Protein AF-A0A835H3S8-F1 (afdb_monomer)

Structure (mmCIF, N/CA/C/O backbone):
data_AF-A0A835H3S8-F1
#
_entry.id   AF-A0A835H3S8-F1
#
loop_
_atom_site.group_PDB
_atom_site.id
_atom_site.type_symbol
_atom_site.label_atom_id
_atom_site.label_alt_id
_atom_site.label_comp_id
_atom_site.label_asym_id
_atom_site.label_entity_id
_atom_site.label_seq_id
_atom_site.pdbx_PDB_ins_code
_atom_site.Cartn_x
_atom_site.Cartn_y
_atom_site.Cartn_z
_atom_site.occupancy
_atom_site.B_iso_or_equiv
_atom_site.auth_seq_id
_atom_site.auth_comp_id
_atom_site.auth_asym_id
_atom_site.auth_atom_id
_atom_site.pdbx_PDB_model_num
ATOM 1 N N . MET A 1 1 ? -25.003 7.146 30.098 1.00 39.47 1 MET A N 1
ATOM 2 C CA . MET A 1 1 ? -24.229 7.612 28.925 1.00 39.47 1 MET A CA 1
ATOM 3 C C . MET A 1 1 ? -24.206 6.617 27.761 1.00 39.47 1 MET A C 1
ATOM 5 O O . MET A 1 1 ? -24.432 7.074 26.652 1.00 39.47 1 MET A O 1
ATOM 9 N N . LEU A 1 2 ? -24.036 5.295 27.965 1.00 39.97 2 LEU A N 1
ATOM 10 C CA . LEU A 1 2 ? -24.050 4.288 26.874 1.00 39.97 2 LEU A CA 1
ATOM 11 C C . LEU A 1 2 ? -25.263 4.387 25.924 1.00 39.97 2 LEU A C 1
ATOM 13 O O . LEU A 1 2 ? -25.102 4.338 24.708 1.00 39.97 2 LEU A O 1
ATOM 17 N N . ASN A 1 3 ? -26.469 4.590 26.468 1.00 40.88 3 ASN A N 1
ATOM 18 C CA . ASN A 1 3 ? -27.678 4.711 25.647 1.00 40.88 3 ASN A CA 1
ATOM 19 C C . ASN A 1 3 ? -27.679 5.958 24.756 1.00 40.88 3 ASN A C 1
ATOM 21 O O . ASN A 1 3 ? -28.239 5.919 23.672 1.00 40.88 3 ASN A O 1
ATOM 25 N N . TRP A 1 4 ? -27.036 7.053 25.163 1.00 43.75 4 TRP A N 1
ATOM 26 C CA . TRP A 1 4 ? -27.077 8.305 24.405 1.00 43.75 4 TRP A CA 1
ATOM 27 C C . TRP A 1 4 ? -26.241 8.243 23.126 1.00 43.75 4 TRP A C 1
ATOM 29 O O . TRP A 1 4 ? -26.729 8.641 22.072 1.00 43.75 4 TRP A O 1
ATOM 39 N N . LEU A 1 5 ? -25.031 7.677 23.188 1.00 47.22 5 LEU A N 1
ATOM 40 C CA . LEU A 1 5 ? -24.167 7.534 22.012 1.00 47.22 5 LEU A CA 1
ATOM 41 C C . LEU A 1 5 ? -24.771 6.553 20.994 1.00 47.22 5 LEU A C 1
ATOM 43 O O . LEU A 1 5 ? -24.824 6.844 19.802 1.00 47.22 5 LEU A O 1
ATOM 47 N N . HIS A 1 6 ? -25.306 5.428 21.481 1.00 48.84 6 HIS A N 1
ATOM 48 C CA . HIS A 1 6 ? -25.983 4.431 20.651 1.00 48.84 6 HIS A CA 1
ATOM 49 C C . HIS A 1 6 ? -27.256 5.006 20.000 1.00 48.84 6 HIS A C 1
ATOM 51 O O . HIS A 1 6 ? -27.482 4.822 18.806 1.00 48.84 6 HIS A O 1
ATOM 57 N N . ILE A 1 7 ? -28.050 5.789 20.747 1.00 49.62 7 ILE A N 1
ATOM 58 C CA . ILE A 1 7 ? -29.234 6.492 20.224 1.00 49.62 7 ILE A CA 1
ATOM 59 C C . ILE A 1 7 ? -28.841 7.585 19.212 1.00 49.62 7 ILE A C 1
ATOM 61 O O . ILE A 1 7 ? -29.517 7.720 18.193 1.00 49.62 7 ILE A O 1
ATOM 65 N N . MET A 1 8 ? -27.754 8.337 19.426 1.00 51.62 8 MET A N 1
ATOM 66 C CA . MET A 1 8 ? -27.275 9.355 18.473 1.00 51.62 8 MET A CA 1
ATOM 67 C C . MET A 1 8 ? -26.727 8.742 17.175 1.00 51.62 8 MET A C 1
ATOM 69 O O . MET A 1 8 ? -26.985 9.280 16.095 1.00 51.62 8 MET A O 1
ATOM 73 N N . LEU A 1 9 ? -26.031 7.602 17.258 1.00 53.16 9 LEU A N 1
ATOM 74 C CA . LEU A 1 9 ? -25.554 6.836 16.098 1.00 53.16 9 LEU A CA 1
ATOM 75 C C . LEU A 1 9 ? -26.719 6.249 15.282 1.00 53.16 9 LEU A C 1
ATOM 77 O O . LEU A 1 9 ? -26.737 6.359 14.048 1.00 53.16 9 LEU A O 1
ATOM 81 N N . LEU A 1 10 ? -27.732 5.704 15.965 1.00 50.31 10 LEU A N 1
ATOM 82 C CA . LEU A 1 10 ? -28.953 5.178 15.346 1.00 50.31 10 LEU A CA 1
ATOM 83 C C . LEU A 1 10 ? -29.814 6.277 14.706 1.00 50.31 10 LEU A C 1
ATOM 85 O O . LEU A 1 10 ? -30.322 6.079 13.606 1.00 50.31 10 LEU A O 1
ATOM 89 N N . ARG A 1 11 ? -29.953 7.449 15.343 1.00 46.19 11 ARG A N 1
ATOM 90 C CA . ARG A 1 11 ? -30.854 8.525 14.881 1.00 46.19 11 ARG A CA 1
ATOM 91 C C . ARG A 1 11 ? -30.271 9.473 13.830 1.00 46.19 11 ARG A C 1
ATOM 93 O O . ARG A 1 11 ? -30.960 10.401 13.425 1.00 46.19 11 ARG A O 1
ATOM 100 N N . GLY A 1 12 ? -29.026 9.283 13.387 1.00 46.38 12 GLY A N 1
ATOM 101 C CA . GLY A 1 12 ? -28.441 10.094 12.306 1.00 46.38 12 GLY A CA 1
ATOM 102 C C . GLY A 1 12 ? -28.168 11.561 12.670 1.00 46.38 12 GLY A C 1
ATOM 103 O O . GLY A 1 12 ? -27.771 12.331 11.808 1.00 46.38 12 GLY A O 1
ATOM 104 N N . PHE A 1 13 ? -28.308 11.949 13.941 1.00 43.09 13 PHE A N 1
ATOM 105 C CA . PHE A 1 13 ? -28.053 13.318 14.416 1.00 43.09 13 PHE A CA 1
ATOM 106 C C . PHE A 1 13 ? -26.574 13.735 14.302 1.00 43.09 13 PHE A C 1
ATOM 108 O O . PHE A 1 13 ? -26.258 14.922 14.248 1.00 43.09 13 PHE A O 1
ATOM 115 N N . LEU A 1 14 ? -25.663 12.760 14.220 1.00 46.25 14 LEU A N 1
ATOM 116 C CA . LEU A 1 14 ? -24.224 12.978 14.068 1.00 46.25 14 LEU A CA 1
ATOM 117 C C . LEU A 1 14 ? -23.843 13.638 12.737 1.00 46.25 14 LEU A C 1
ATOM 119 O O . LEU A 1 14 ? -22.937 14.467 12.728 1.00 46.25 14 LEU A O 1
ATOM 123 N N . SER A 1 15 ? -24.530 13.335 11.630 1.00 41.16 15 SER A N 1
ATOM 124 C CA . SER A 1 15 ? -24.186 13.935 10.331 1.00 41.16 15 SER A CA 1
ATOM 125 C C . SER A 1 15 ? -24.451 15.445 10.302 1.00 41.16 15 SER A C 1
ATOM 127 O O . SER A 1 15 ? -23.687 16.172 9.672 1.00 41.16 15 SER A O 1
ATOM 129 N N . GLY A 1 16 ? -25.469 15.920 11.032 1.00 40.69 16 GLY A N 1
ATOM 130 C CA . GLY A 1 16 ? -25.802 17.343 11.164 1.00 40.69 16 GLY A CA 1
ATOM 131 C C . GLY A 1 16 ? -24.941 18.104 12.179 1.00 40.69 16 GLY A C 1
ATOM 132 O O . GLY A 1 16 ? -24.586 19.253 11.933 1.00 40.69 16 GLY A O 1
ATOM 133 N N . LEU A 1 17 ? -24.550 17.470 13.292 1.00 42.41 17 LEU A N 1
ATOM 134 C CA . LEU A 1 17 ? -23.687 18.096 14.308 1.00 42.41 17 LEU A CA 1
ATOM 135 C C . LEU A 1 17 ? -22.216 18.219 13.867 1.00 42.41 17 LEU A C 1
ATOM 137 O O . LEU A 1 17 ? -21.524 19.120 14.318 1.00 42.41 17 LEU A O 1
ATOM 141 N N . LEU A 1 18 ? -21.737 17.377 12.946 1.00 41.75 18 LEU A N 1
ATOM 142 C CA . LEU A 1 18 ? -20.345 17.360 12.457 1.00 41.75 18 LEU A CA 1
ATOM 143 C C . LEU A 1 18 ? -19.972 18.490 11.466 1.00 41.75 18 LEU A C 1
ATOM 145 O O . LEU A 1 18 ? -18.887 18.448 10.870 1.00 41.75 18 LEU A O 1
ATOM 149 N N . LEU A 1 19 ? -20.860 19.466 11.255 1.00 46.56 19 LEU A N 1
ATOM 150 C CA . LEU A 1 19 ? -20.618 20.663 10.438 1.00 46.56 19 LEU A CA 1
ATOM 151 C C . LEU A 1 19 ? -20.098 21.858 11.252 1.00 46.56 19 LEU A C 1
ATOM 153 O O . LEU A 1 19 ? -19.568 22.790 10.650 1.00 46.56 19 LEU A O 1
ATOM 157 N N . SER A 1 20 ? -20.196 21.843 12.588 1.00 42.25 20 SER A N 1
ATOM 158 C CA . SER A 1 20 ? -19.606 22.890 13.428 1.00 42.25 20 SER A CA 1
ATOM 159 C C . SER A 1 20 ? -18.245 22.458 13.979 1.00 42.25 20 SER A C 1
ATOM 161 O O . SER A 1 20 ? -18.042 21.320 14.405 1.00 42.25 20 SER A O 1
ATOM 163 N N . LEU A 1 21 ? -17.294 23.393 13.965 1.00 40.56 21 LEU A N 1
ATOM 164 C CA . LEU A 1 21 ? -15.936 23.240 14.498 1.00 40.56 21 LEU A CA 1
ATOM 165 C C . LEU A 1 21 ? -15.934 22.826 15.991 1.00 40.56 21 LEU A C 1
ATOM 167 O O . LEU A 1 21 ? -14.998 22.175 16.444 1.00 40.56 21 LEU A O 1
ATOM 171 N N . ASP A 1 22 ? -17.027 23.114 16.706 1.00 38.44 22 ASP A N 1
ATOM 172 C CA . ASP A 1 22 ? -17.243 22.807 18.126 1.00 38.44 22 ASP A CA 1
ATOM 173 C C . ASP A 1 22 ? -17.712 21.366 18.408 1.00 38.44 22 ASP A C 1
ATOM 175 O O . ASP A 1 22 ? -17.677 20.904 19.546 1.00 38.44 22 ASP A O 1
ATOM 179 N N . ALA A 1 23 ? -18.151 20.608 17.397 1.00 42.75 23 ALA A N 1
ATOM 180 C CA . ALA A 1 23 ? -18.505 19.201 17.600 1.00 42.75 23 ALA A CA 1
ATOM 181 C C . ALA A 1 23 ? -17.264 18.301 17.659 1.00 42.75 23 ALA A C 1
ATOM 183 O O . ALA A 1 23 ? -17.264 17.318 18.394 1.00 42.75 23 ALA A O 1
ATOM 184 N N . ALA A 1 24 ? -16.193 18.647 16.934 1.00 39.34 24 ALA A N 1
ATOM 185 C CA . ALA A 1 24 ? -14.914 17.942 17.020 1.00 39.34 24 ALA A CA 1
ATOM 186 C C . ALA A 1 24 ? -14.340 18.048 18.442 1.00 39.34 24 ALA A C 1
ATOM 188 O O . ALA A 1 24 ? -14.080 17.024 19.067 1.00 39.34 24 ALA A O 1
ATOM 189 N N . THR A 1 25 ? -14.328 19.257 19.012 1.00 42.34 25 THR A N 1
ATOM 190 C CA . THR A 1 25 ? -13.875 19.524 20.387 1.00 42.34 25 THR A CA 1
ATOM 191 C C . THR A 1 25 ? -14.741 18.854 21.462 1.00 42.34 25 THR A C 1
ATOM 193 O O . THR A 1 25 ? -14.235 18.482 22.519 1.00 42.34 25 THR A O 1
ATOM 196 N N . MET A 1 26 ? -16.029 18.618 21.189 1.00 37.12 26 MET A N 1
ATOM 197 C CA . MET A 1 26 ? -16.942 17.929 22.111 1.00 37.12 26 MET A CA 1
ATOM 198 C C . MET A 1 26 ? -16.800 16.391 22.086 1.00 37.12 26 MET A C 1
ATOM 200 O O . MET A 1 26 ? -17.033 15.746 23.105 1.00 37.12 26 MET A O 1
ATOM 204 N N . PHE A 1 27 ? -16.378 15.785 20.965 1.00 47.66 27 PHE A N 1
ATOM 205 C CA . PHE A 1 27 ? -15.992 14.360 20.910 1.00 47.66 27 PHE A CA 1
ATOM 206 C C . PHE A 1 27 ? -14.547 14.116 21.386 1.00 47.66 27 PHE A C 1
ATOM 208 O O . PHE A 1 27 ? -14.185 12.989 21.719 1.00 47.66 27 PHE A O 1
ATOM 215 N N . GLU A 1 28 ? -13.727 15.167 21.442 1.00 48.59 28 GLU A N 1
ATOM 216 C CA . GLU A 1 28 ? -12.334 15.157 21.911 1.00 48.59 28 GLU A CA 1
ATOM 217 C C . GLU A 1 28 ? -12.199 15.058 23.446 1.00 48.59 28 GLU A C 1
ATOM 219 O O . GLU A 1 28 ? -11.136 14.684 23.946 1.00 48.59 28 GLU A O 1
ATOM 224 N N . ALA A 1 29 ? -13.269 15.318 24.205 1.00 45.44 29 ALA A N 1
ATOM 225 C CA . ALA A 1 29 ? -13.282 15.212 25.662 1.00 45.44 29 ALA A CA 1
ATOM 226 C C . ALA A 1 29 ? -13.565 13.763 26.126 1.00 45.44 29 ALA A C 1
ATOM 228 O O . ALA A 1 29 ? -14.706 13.332 26.242 1.00 45.44 29 ALA A O 1
ATOM 229 N N . GLU A 1 30 ? -12.494 13.009 26.391 1.00 48.78 30 GLU A N 1
ATOM 230 C CA . GLU A 1 30 ? -12.470 11.818 27.266 1.00 48.78 30 GLU A CA 1
ATOM 231 C C . GLU A 1 30 ? -13.311 10.586 26.855 1.00 48.78 30 GLU A C 1
ATOM 233 O O . GLU A 1 30 ? -14.186 10.131 27.587 1.00 48.78 30 GLU A O 1
ATOM 238 N N . GLY A 1 31 ? -12.968 9.946 25.727 1.00 56.81 31 GLY A N 1
ATOM 239 C CA . GLY A 1 31 ? -13.305 8.524 25.502 1.00 56.81 31 GLY A CA 1
ATOM 240 C C . GLY A 1 31 ? -14.096 8.190 24.237 1.00 56.81 31 GLY A C 1
ATOM 241 O O . GLY A 1 31 ? -14.400 7.021 24.007 1.00 56.81 31 GLY A O 1
ATOM 242 N N . ALA A 1 32 ? -14.399 9.159 23.366 1.00 67.56 32 ALA A N 1
ATOM 243 C CA . ALA A 1 32 ? -15.116 8.872 22.119 1.00 67.56 32 ALA A CA 1
ATOM 244 C C . ALA A 1 32 ? -14.331 7.927 21.193 1.00 67.56 32 ALA A C 1
ATOM 246 O O . ALA A 1 32 ? -14.913 6.979 20.675 1.00 67.56 32 ALA A O 1
ATOM 247 N N . VAL A 1 33 ? -13.013 8.125 21.032 1.00 71.19 33 VAL A N 1
ATOM 248 C CA . VAL A 1 33 ? -12.156 7.209 20.250 1.00 71.19 33 VAL A CA 1
ATOM 249 C C . VAL A 1 33 ? -12.206 5.803 20.841 1.00 71.19 33 VAL A C 1
ATOM 251 O O . VAL A 1 33 ? -12.460 4.858 20.104 1.00 71.19 33 VAL A O 1
ATOM 254 N N . TYR A 1 34 ? -12.076 5.670 22.165 1.00 74.31 34 TYR A N 1
ATOM 255 C CA . TYR A 1 34 ? -12.207 4.385 22.855 1.00 74.31 34 TYR A CA 1
ATOM 256 C C . TYR A 1 34 ? -13.552 3.711 22.561 1.00 74.31 34 TYR A C 1
ATOM 258 O O . TYR A 1 34 ? -13.587 2.545 22.182 1.00 74.31 34 TYR A O 1
ATOM 266 N N . HIS A 1 35 ? -14.665 4.438 22.670 1.00 74.06 35 HIS A N 1
ATOM 267 C CA . HIS A 1 35 ? -15.991 3.878 22.410 1.00 74.06 35 HIS A CA 1
ATOM 268 C C . HIS A 1 35 ? -16.209 3.507 20.941 1.00 74.06 35 HIS A C 1
ATOM 270 O O . HIS A 1 35 ? -16.772 2.448 20.662 1.00 74.06 35 HIS A O 1
ATOM 276 N N . LEU A 1 36 ? -15.753 4.337 20.002 1.00 77.94 36 LEU A N 1
ATOM 277 C CA . LEU A 1 36 ? -15.837 4.058 18.567 1.00 77.94 36 LEU A CA 1
ATOM 278 C C . LEU A 1 36 ? -15.003 2.823 18.207 1.00 77.94 36 LEU A C 1
ATOM 280 O O . LEU A 1 36 ? -15.494 1.916 17.543 1.00 77.94 36 LEU A O 1
ATOM 284 N N . VAL A 1 37 ? -13.776 2.744 18.719 1.00 80.25 37 VAL A N 1
ATOM 285 C CA . VAL A 1 37 ? -12.878 1.602 18.536 1.00 80.25 37 VAL A CA 1
ATOM 286 C C . VAL A 1 37 ? -13.445 0.333 19.182 1.00 80.25 37 VAL A C 1
ATOM 288 O O . VAL A 1 37 ? -13.461 -0.724 18.558 1.00 80.25 37 VAL A O 1
ATOM 291 N N . ASN A 1 38 ? -13.992 0.420 20.395 1.00 78.25 38 ASN A N 1
ATOM 292 C CA . ASN A 1 38 ? -14.614 -0.727 21.053 1.00 78.25 38 ASN A CA 1
ATOM 293 C C . ASN A 1 38 ? -15.891 -1.184 20.327 1.00 78.25 38 ASN A C 1
ATOM 295 O O . ASN A 1 38 ? -16.198 -2.372 20.310 1.00 78.25 38 ASN A O 1
ATOM 299 N N . THR A 1 39 ? -16.600 -0.265 19.661 1.00 79.94 39 THR A N 1
ATOM 300 C CA . THR A 1 39 ? -17.724 -0.612 18.780 1.00 79.94 39 THR A CA 1
ATOM 301 C C . THR A 1 39 ? -17.245 -1.466 17.605 1.00 79.94 39 THR A C 1
ATOM 303 O O . THR A 1 39 ? -17.921 -2.432 17.266 1.00 79.94 39 THR A O 1
ATOM 306 N N . LEU A 1 40 ? -16.061 -1.186 17.038 1.00 81.00 40 LEU A N 1
ATOM 307 C CA . LEU A 1 40 ? -15.468 -1.972 15.944 1.00 81.00 40 LEU A CA 1
ATOM 308 C C . LEU A 1 40 ? -15.113 -3.415 16.336 1.00 81.00 40 LEU A C 1
ATOM 310 O O . LEU A 1 40 ? -15.085 -4.278 15.460 1.00 81.00 40 LEU A O 1
ATOM 314 N N . LYS A 1 41 ? -14.882 -3.692 17.627 1.00 79.75 41 LYS A N 1
ATOM 315 C CA . LYS A 1 41 ? -14.585 -5.043 18.140 1.00 79.75 41 LYS A CA 1
ATOM 316 C C . LYS A 1 41 ? -15.815 -5.963 18.197 1.00 79.75 41 LYS A C 1
ATOM 318 O O . LYS A 1 41 ? -15.669 -7.167 18.401 1.00 79.75 41 LYS A O 1
ATOM 323 N N . GLY A 1 42 ? -17.027 -5.427 18.031 1.00 74.69 42 GLY A N 1
ATOM 324 C CA . GLY A 1 42 ? -18.255 -6.223 17.987 1.00 74.69 42 GLY A CA 1
ATOM 325 C C . GLY A 1 42 ? -18.314 -7.130 16.751 1.00 74.69 42 GLY A C 1
ATOM 326 O O . GLY A 1 42 ? -18.046 -6.682 15.639 1.00 74.69 42 GLY A O 1
ATOM 327 N N . LYS A 1 43 ? -18.691 -8.406 16.929 1.00 62.88 43 LYS A N 1
ATOM 328 C CA . LYS A 1 43 ? -18.754 -9.400 15.835 1.00 62.88 43 LYS A CA 1
ATOM 329 C C . LYS A 1 43 ? -19.826 -9.105 14.776 1.00 62.88 43 LYS A C 1
ATOM 331 O O . LYS A 1 43 ? -19.635 -9.464 13.621 1.00 62.88 43 LYS A O 1
ATOM 336 N N . GLU A 1 44 ? -20.915 -8.432 15.144 1.00 70.88 44 GLU A N 1
ATOM 337 C CA . GLU A 1 44 ? -22.033 -8.114 14.248 1.00 70.88 44 GLU A CA 1
ATOM 338 C C . GLU A 1 44 ? -22.391 -6.631 14.376 1.00 70.88 44 GLU A C 1
ATOM 340 O O . GLU A 1 44 ? -23.147 -6.221 15.255 1.00 70.88 44 GLU A O 1
ATOM 345 N N . ILE A 1 45 ? -21.802 -5.803 13.513 1.00 76.94 45 ILE A N 1
ATOM 346 C CA . ILE A 1 45 ? -22.092 -4.368 13.447 1.00 76.94 45 ILE A CA 1
ATOM 347 C C . ILE A 1 45 ? -22.910 -4.135 12.176 1.00 76.94 45 ILE A C 1
ATOM 349 O O . ILE A 1 45 ? -22.427 -4.486 11.097 1.00 76.94 45 ILE A O 1
ATOM 353 N N . PRO A 1 46 ? -24.110 -3.535 12.256 1.00 80.75 46 PRO A N 1
ATOM 354 C CA . PRO A 1 46 ? -24.868 -3.194 11.060 1.00 80.75 46 PRO A CA 1
ATOM 355 C C . PRO A 1 46 ? -24.058 -2.233 10.181 1.00 80.75 46 PRO A C 1
ATOM 357 O O . PRO A 1 46 ? -23.447 -1.293 10.689 1.00 80.75 46 PRO A O 1
ATOM 360 N N . GLU A 1 47 ? -24.071 -2.444 8.865 1.00 80.38 47 GLU A N 1
ATOM 361 C CA . GLU A 1 47 ? -23.205 -1.739 7.904 1.00 80.38 47 GLU A CA 1
ATOM 362 C C . GLU A 1 47 ? -23.288 -0.208 8.024 1.00 80.38 47 GLU A C 1
ATOM 364 O O . GLU A 1 47 ? -22.267 0.468 8.091 1.00 80.38 47 GLU A O 1
ATOM 369 N N . ASN A 1 48 ? -24.493 0.341 8.201 1.00 79.62 48 ASN A N 1
ATOM 370 C CA . ASN A 1 48 ? -24.719 1.772 8.446 1.00 79.62 48 ASN A CA 1
ATOM 371 C C . ASN A 1 48 ? -23.984 2.285 9.704 1.00 79.62 48 ASN A C 1
ATOM 373 O O . ASN A 1 48 ? -23.408 3.374 9.715 1.00 79.62 48 ASN A O 1
ATOM 377 N N . LEU A 1 49 ? -23.983 1.497 10.784 1.00 80.75 49 LEU A N 1
ATOM 378 C CA . LEU A 1 49 ? -23.283 1.848 12.019 1.00 80.75 49 LEU A CA 1
ATOM 379 C C . LEU A 1 49 ? -21.766 1.739 11.849 1.00 80.75 49 LEU A C 1
ATOM 381 O O . LEU A 1 49 ? -21.039 2.609 12.333 1.00 80.75 49 LEU A O 1
ATOM 385 N N . LEU A 1 50 ? -21.299 0.707 11.145 1.00 84.94 50 LEU A N 1
ATOM 386 C CA . LEU A 1 50 ? -19.891 0.540 10.797 1.00 84.94 50 LEU A CA 1
ATOM 387 C C . LEU A 1 50 ? -19.398 1.743 9.985 1.00 84.94 50 LEU A C 1
ATOM 389 O O . LEU A 1 50 ? -18.408 2.371 10.353 1.00 84.94 50 LEU A O 1
ATOM 393 N N . GLU A 1 51 ? -20.140 2.127 8.950 1.00 83.38 51 GLU A N 1
ATOM 394 C CA . GLU A 1 51 ? -19.812 3.252 8.083 1.00 83.38 51 GLU A CA 1
ATOM 395 C C . GLU A 1 51 ? -19.759 4.576 8.840 1.00 83.38 51 GLU A C 1
ATOM 397 O O . GLU A 1 51 ? -18.773 5.305 8.735 1.00 83.38 51 GLU A O 1
ATOM 402 N N . LYS A 1 52 ? -20.759 4.879 9.675 1.00 80.25 52 LYS A N 1
ATOM 403 C CA . LYS A 1 52 ? -20.741 6.074 10.535 1.00 80.25 52 LYS A CA 1
ATOM 404 C C . LYS A 1 52 ? -19.543 6.086 11.481 1.00 80.25 52 LYS A C 1
ATOM 406 O O . LYS A 1 52 ? -18.898 7.121 11.628 1.00 80.25 52 LYS A O 1
ATOM 411 N N . THR A 1 53 ? -19.233 4.947 12.094 1.00 84.50 53 THR A N 1
ATOM 412 C CA . THR A 1 53 ? -18.115 4.812 13.039 1.00 84.50 53 THR A CA 1
ATOM 413 C C . THR A 1 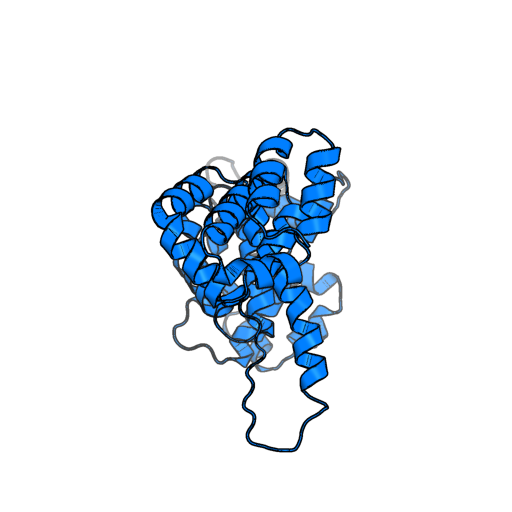53 ? -16.780 5.068 12.339 1.00 84.50 53 THR A C 1
ATOM 415 O O . THR A 1 53 ? -16.006 5.918 12.777 1.00 84.50 53 THR A O 1
ATOM 418 N N . VAL A 1 54 ? -16.541 4.405 11.206 1.00 86.12 54 VAL A N 1
ATOM 419 C CA . VAL A 1 54 ? -15.321 4.566 10.400 1.00 86.12 54 VAL A CA 1
ATOM 420 C C . VAL A 1 54 ? -15.222 5.979 9.817 1.00 86.12 54 VAL A C 1
ATOM 422 O O . VAL A 1 54 ? -14.141 6.559 9.804 1.00 86.12 54 VAL A O 1
ATOM 425 N N . ASN A 1 55 ? -16.339 6.584 9.398 1.00 83.25 55 ASN A N 1
ATOM 426 C CA . ASN A 1 55 ? -16.394 7.973 8.932 1.00 83.25 55 ASN A CA 1
ATOM 427 C C . ASN A 1 55 ? -15.915 8.967 9.992 1.00 83.25 55 ASN A C 1
ATOM 429 O O . ASN A 1 55 ? -15.162 9.891 9.681 1.00 83.25 55 ASN A O 1
ATOM 433 N N . ILE A 1 56 ? -16.364 8.791 11.234 1.00 81.00 56 ILE A N 1
ATOM 434 C CA . ILE A 1 56 ? -15.967 9.649 12.350 1.00 81.00 56 ILE A CA 1
ATOM 435 C C . ILE A 1 56 ? -14.491 9.415 12.675 1.00 81.00 56 ILE A C 1
ATOM 437 O O . ILE A 1 56 ? -13.730 10.379 12.756 1.00 81.00 56 ILE A O 1
ATOM 441 N N . LEU A 1 57 ? -14.065 8.153 12.777 1.00 81.69 57 LEU A N 1
ATOM 442 C CA . LEU A 1 57 ? -12.671 7.809 13.060 1.00 81.69 57 LEU A CA 1
ATOM 443 C C . LEU A 1 57 ? -11.715 8.346 11.994 1.00 81.69 57 LEU A C 1
ATOM 445 O O . LEU A 1 57 ? -10.725 8.960 12.361 1.00 81.69 57 LEU A O 1
ATOM 449 N N . ALA A 1 58 ? -12.033 8.239 10.703 1.00 82.00 58 ALA A N 1
ATOM 450 C CA . ALA A 1 58 ? -11.192 8.773 9.627 1.00 82.00 58 ALA A CA 1
ATOM 451 C C . ALA A 1 58 ? -11.078 10.307 9.648 1.00 82.00 58 ALA A C 1
ATOM 453 O O . ALA A 1 58 ? -10.092 10.861 9.176 1.00 82.00 58 ALA A O 1
ATOM 454 N N . ARG A 1 59 ? -12.076 11.018 10.195 1.00 79.69 59 ARG A N 1
ATOM 455 C CA . ARG A 1 59 ? -12.000 12.479 10.383 1.00 79.69 59 ARG A CA 1
ATOM 456 C C . ARG A 1 59 ? -11.159 12.867 11.597 1.00 79.69 59 ARG A C 1
ATOM 458 O O . ARG A 1 59 ? -10.621 13.977 11.614 1.00 79.69 59 ARG A O 1
ATOM 465 N N . ILE A 1 60 ? -11.100 12.015 12.619 1.00 75.06 60 ILE A N 1
ATOM 466 C CA . ILE A 1 60 ? -10.317 12.242 13.842 1.00 75.06 60 ILE A CA 1
ATOM 467 C C . ILE A 1 60 ? -8.854 11.842 13.608 1.00 75.06 60 ILE A C 1
ATOM 469 O O . ILE A 1 60 ? -7.952 12.637 13.860 1.00 75.06 60 ILE A O 1
ATOM 473 N N . LEU A 1 61 ? -8.639 10.638 13.080 1.00 77.81 61 LEU A N 1
ATOM 474 C CA . LEU A 1 61 ? -7.354 9.993 12.807 1.00 77.81 61 LEU A CA 1
ATOM 475 C C . LEU A 1 61 ? -6.873 10.332 11.385 1.00 77.81 61 LEU A C 1
ATOM 477 O O . LEU A 1 61 ? -6.671 9.451 10.555 1.00 77.81 61 LEU A O 1
ATOM 481 N N . ASP A 1 62 ? -6.778 11.628 11.087 1.00 72.12 62 ASP A N 1
ATOM 482 C CA . ASP A 1 62 ? -6.383 12.138 9.769 1.00 72.12 62 ASP A CA 1
ATOM 483 C C . ASP A 1 62 ? -4.867 12.444 9.734 1.00 72.12 62 ASP A C 1
ATOM 485 O O . ASP A 1 62 ? -4.424 13.365 10.438 1.00 72.12 62 ASP A O 1
ATOM 489 N N . PRO A 1 63 ? -4.069 11.745 8.897 1.00 63.44 63 PRO A N 1
ATOM 490 C CA . PRO A 1 63 ? -2.628 11.987 8.753 1.00 63.44 63 PRO A CA 1
ATOM 491 C C . PRO A 1 63 ? -2.290 13.439 8.380 1.00 63.44 63 PRO A C 1
ATOM 493 O O . PRO A 1 63 ? -1.288 13.998 8.834 1.00 63.44 63 PRO A O 1
ATOM 496 N N . GLY A 1 64 ? -3.146 14.100 7.591 1.00 61.41 64 GLY A N 1
ATOM 497 C CA . GLY A 1 64 ? -2.928 15.475 7.136 1.00 61.41 64 GLY A CA 1
ATOM 498 C C . GLY A 1 64 ? -3.044 16.515 8.255 1.00 61.41 64 GLY A C 1
ATOM 499 O O . GLY A 1 64 ? -2.430 17.586 8.186 1.00 61.41 64 GLY A O 1
ATOM 500 N N . LYS A 1 65 ? -3.795 16.208 9.321 1.00 59.12 65 LYS A N 1
ATOM 501 C CA . LYS A 1 65 ? -3.865 17.057 10.522 1.00 59.12 65 LYS A CA 1
ATOM 502 C C . LYS A 1 65 ? -2.604 16.946 11.366 1.00 59.12 65 LYS A C 1
ATOM 504 O O . LYS A 1 65 ? -2.203 17.931 11.979 1.00 59.12 65 LYS A O 1
ATOM 509 N N . GLU A 1 66 ? -1.955 15.787 11.358 1.00 50.25 66 GLU A N 1
ATOM 510 C CA . GLU A 1 66 ? -0.721 15.564 12.103 1.00 50.25 66 GLU A CA 1
ATOM 511 C C . GLU A 1 66 ? 0.421 16.459 11.593 1.00 50.25 66 GLU A C 1
ATOM 513 O O . GLU A 1 66 ? 1.116 17.090 12.392 1.00 50.25 66 GLU A O 1
ATOM 518 N N . MET A 1 67 ? 0.573 16.586 10.268 1.00 45.69 67 MET A N 1
ATOM 519 C CA . MET A 1 67 ? 1.601 17.445 9.671 1.00 45.69 67 MET A CA 1
ATOM 520 C C . MET A 1 67 ? 1.390 18.925 10.002 1.00 45.69 67 MET A C 1
ATOM 522 O O . MET A 1 67 ? 2.351 19.604 10.342 1.00 45.69 67 MET A O 1
ATOM 526 N N . LYS A 1 68 ? 0.151 19.436 9.992 1.00 45.88 68 LYS A N 1
ATOM 527 C CA . LYS A 1 68 ? -0.126 20.847 10.335 1.00 45.88 68 LYS A CA 1
ATOM 528 C C . LYS A 1 68 ? 0.231 21.199 11.783 1.00 45.88 68 LYS A C 1
ATOM 530 O O . LYS A 1 68 ? 0.591 22.340 12.053 1.00 45.88 68 LYS A O 1
ATOM 535 N N . LEU A 1 69 ? 0.159 20.228 12.694 1.00 45.41 69 LEU A N 1
ATOM 536 C CA . LEU A 1 69 ? 0.456 20.423 14.115 1.00 45.41 69 LEU A CA 1
ATOM 537 C C . LEU A 1 69 ? 1.964 20.429 14.423 1.00 45.41 69 LEU A C 1
ATOM 539 O O . LEU A 1 69 ? 2.366 21.055 15.395 1.00 45.41 69 LEU A O 1
ATOM 543 N N . LYS A 1 70 ? 2.813 19.801 13.593 1.00 43.97 70 LYS A N 1
ATOM 544 C CA . LYS A 1 70 ? 4.281 19.796 13.788 1.00 43.97 70 LYS A CA 1
ATOM 545 C C . LYS A 1 70 ? 4.977 21.100 13.364 1.00 43.97 70 LYS A C 1
ATOM 547 O O . LYS A 1 70 ? 6.152 21.270 13.668 1.00 43.97 70 LYS A O 1
ATOM 552 N N . PHE A 1 71 ? 4.279 22.014 12.680 1.00 44.31 71 PHE A N 1
ATOM 553 C CA . PHE A 1 71 ? 4.853 23.265 12.151 1.00 44.31 71 PHE A CA 1
ATOM 554 C C . PHE A 1 71 ? 4.250 24.555 12.741 1.00 44.31 71 PHE A C 1
ATOM 556 O O . PHE A 1 71 ? 4.755 25.636 12.448 1.00 44.31 71 PHE A O 1
ATOM 563 N N . TYR A 1 72 ? 3.204 24.472 13.573 1.00 39.12 72 TYR A N 1
ATOM 564 C CA . TYR A 1 72 ? 2.590 25.629 14.237 1.00 39.12 72 TYR A CA 1
ATOM 565 C C . TYR A 1 72 ? 2.700 25.507 15.764 1.00 39.12 72 TYR A C 1
ATOM 567 O O . TYR A 1 72 ? 1.918 24.796 16.384 1.00 39.12 72 TYR A O 1
ATOM 575 N N . ASP A 1 73 ? 3.619 26.268 16.366 1.00 39.47 73 ASP A N 1
ATOM 576 C CA . ASP A 1 73 ? 3.783 26.438 17.825 1.00 39.47 73 ASP A CA 1
ATOM 577 C C . ASP A 1 73 ? 2.893 27.588 18.357 1.00 39.47 73 ASP A C 1
ATOM 579 O O . ASP A 1 73 ? 3.295 28.441 19.147 1.00 39.47 73 ASP A O 1
ATOM 583 N N . GLY A 1 74 ? 1.675 27.689 17.816 1.00 41.88 74 GLY A N 1
ATOM 584 C CA . GLY A 1 74 ? 0.640 28.592 18.325 1.00 41.88 74 GLY A CA 1
ATOM 585 C C . GLY A 1 74 ? -0.185 27.907 19.420 1.00 41.88 74 GLY A C 1
ATOM 586 O O . GLY A 1 74 ? -0.064 26.696 19.603 1.00 41.88 74 GLY A O 1
ATOM 587 N N . PRO A 1 75 ? -1.088 28.619 20.120 1.00 38.38 75 PRO A N 1
ATOM 588 C CA . PRO A 1 75 ? -2.015 28.012 21.074 1.00 38.38 75 PRO A CA 1
ATOM 589 C C . PRO A 1 75 ? -3.109 27.244 20.312 1.00 38.38 75 PRO A C 1
ATOM 591 O O . PRO A 1 75 ? -4.276 27.624 20.315 1.00 38.38 75 PRO A O 1
ATOM 594 N N . VAL A 1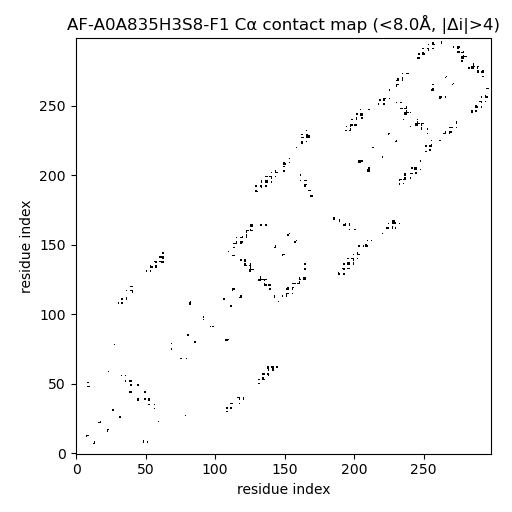 76 ? -2.727 26.204 19.575 1.00 38.53 76 VAL A N 1
ATOM 595 C CA . VAL A 1 76 ? -3.602 25.481 18.656 1.00 38.53 76 VAL A CA 1
ATOM 596 C C . VAL A 1 76 ? -3.823 24.055 19.139 1.00 38.53 76 VAL A C 1
ATOM 598 O O . VAL A 1 76 ? -2.965 23.185 19.044 1.00 38.53 76 VAL A O 1
ATOM 601 N N . ASN A 1 77 ? -5.057 23.865 19.602 1.00 43.72 77 ASN A N 1
ATOM 602 C CA . ASN A 1 77 ? -5.808 22.628 19.765 1.00 43.72 77 ASN A CA 1
ATOM 603 C C . ASN A 1 77 ? -5.265 21.608 20.774 1.00 43.72 77 ASN A C 1
ATOM 605 O O . ASN A 1 77 ? -4.216 20.988 20.605 1.00 43.72 77 ASN A O 1
ATOM 609 N N . GLY A 1 78 ? -6.098 21.327 21.783 1.00 41.34 78 GLY A N 1
ATOM 610 C CA . GLY A 1 78 ? -5.897 20.252 22.759 1.00 41.34 78 GLY A CA 1
ATOM 611 C C . GLY A 1 78 ? -5.616 18.880 22.130 1.00 41.34 78 GLY A C 1
ATOM 612 O O . GLY A 1 78 ? -4.961 18.062 22.767 1.00 41.34 78 GLY A O 1
ATOM 613 N N . LEU A 1 79 ? -5.997 18.669 20.862 1.00 37.28 79 LEU A N 1
ATOM 614 C CA . LEU A 1 79 ? -5.683 17.485 20.060 1.00 37.28 79 LEU A CA 1
ATOM 615 C C . LEU A 1 79 ? -4.171 17.195 19.975 1.00 37.28 79 LEU A C 1
ATOM 617 O O . LEU A 1 79 ? -3.762 16.054 20.154 1.00 37.28 79 LEU A O 1
ATOM 621 N N . ALA A 1 80 ? -3.320 18.208 19.768 1.00 41.16 80 ALA A N 1
ATOM 622 C CA . ALA A 1 80 ? -1.866 18.011 19.743 1.00 41.16 80 ALA A CA 1
ATOM 623 C C . ALA A 1 80 ? -1.321 17.661 21.133 1.00 41.16 80 ALA A C 1
ATOM 625 O O . ALA A 1 80 ? -0.489 16.770 21.279 1.00 41.16 80 ALA A O 1
ATOM 626 N N . LYS A 1 81 ? -1.842 18.324 22.168 1.00 43.25 81 LYS A N 1
ATOM 627 C CA . LYS A 1 81 ? -1.413 18.134 23.558 1.00 43.25 81 LYS A CA 1
ATOM 628 C C . LYS A 1 81 ? -1.745 16.731 24.086 1.00 43.25 81 LYS A C 1
ATOM 630 O O . LYS A 1 81 ? -0.959 16.166 24.838 1.00 43.25 81 LYS A O 1
ATOM 635 N N . LEU A 1 82 ? -2.875 16.162 23.657 1.00 45.00 82 LEU A N 1
ATOM 636 C CA . LEU A 1 82 ? -3.324 14.807 24.008 1.00 45.00 82 LEU A CA 1
ATOM 637 C C . LEU A 1 82 ? -2.656 13.711 23.168 1.00 45.00 82 LEU A C 1
ATOM 639 O O . LEU A 1 82 ? -2.438 12.612 23.669 1.00 45.00 82 LEU A O 1
ATOM 643 N N . LEU A 1 83 ? -2.314 13.999 21.908 1.00 44.03 83 LEU A N 1
ATOM 644 C CA . LEU A 1 83 ? -1.612 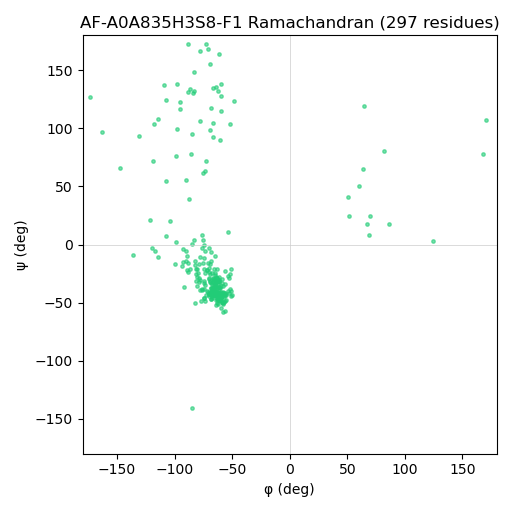13.049 21.047 1.00 44.03 83 LEU A CA 1
ATOM 645 C C . LEU A 1 83 ? -0.114 12.981 21.372 1.00 44.03 83 LEU A C 1
ATOM 647 O O . LEU A 1 83 ? 0.441 11.891 21.366 1.00 44.03 83 LEU A O 1
ATOM 651 N N . TYR A 1 84 ? 0.559 14.094 21.671 1.00 44.41 84 TYR A N 1
ATOM 652 C CA . TYR A 1 84 ? 2.027 14.131 21.786 1.00 44.41 84 TYR A CA 1
ATOM 653 C C . TYR A 1 84 ? 2.599 14.060 23.197 1.00 44.41 84 TYR A C 1
ATOM 655 O O . TYR A 1 84 ? 3.818 14.093 23.331 1.00 44.41 84 TYR A O 1
ATOM 663 N N . GLY A 1 85 ? 1.769 13.931 24.235 1.00 47.66 85 GLY A N 1
ATOM 664 C CA . GLY A 1 85 ? 2.252 13.595 25.575 1.00 47.66 85 GLY A CA 1
ATOM 665 C C . GLY A 1 85 ? 3.413 14.468 26.066 1.00 47.66 85 GLY A C 1
ATOM 666 O O . GLY A 1 85 ? 4.356 13.955 26.656 1.00 47.66 85 GLY A O 1
ATOM 667 N N . THR A 1 86 ? 3.385 15.781 25.825 1.00 37.66 86 THR A N 1
ATOM 668 C CA . THR A 1 86 ? 4.349 16.698 26.440 1.00 37.66 86 THR A CA 1
ATOM 669 C C . THR A 1 86 ? 3.720 17.351 27.667 1.00 37.66 86 THR A C 1
ATOM 671 O O . THR A 1 86 ? 2.963 18.316 27.597 1.00 37.66 86 THR A O 1
ATOM 674 N N . GLY A 1 87 ? 4.063 16.809 28.835 1.00 40.66 87 GLY A N 1
ATOM 675 C CA . GLY A 1 87 ? 4.076 17.576 30.077 1.00 40.66 87 GLY A CA 1
ATOM 676 C C . GLY A 1 87 ? 2.733 17.749 30.784 1.00 40.66 87 GLY A C 1
ATOM 677 O O . GLY A 1 87 ? 2.159 18.836 30.833 1.00 40.66 87 GLY A O 1
ATOM 678 N N . SER A 1 88 ? 2.363 16.698 31.510 1.00 44.50 88 SER A N 1
ATOM 679 C CA . SER A 1 88 ? 1.464 16.653 32.673 1.00 44.50 88 SER A CA 1
ATOM 680 C C . SER A 1 88 ? 1.817 17.622 33.833 1.00 44.50 88 SER A C 1
ATOM 682 O O . SER A 1 88 ? 1.230 17.536 34.907 1.00 44.50 88 SER A O 1
ATOM 684 N N . ALA A 1 89 ? 2.741 18.576 33.680 1.00 37.88 89 ALA A N 1
ATOM 685 C CA . ALA A 1 89 ? 3.192 19.420 34.795 1.00 37.88 89 ALA A CA 1
ATOM 686 C C . ALA A 1 89 ? 2.363 20.706 34.999 1.00 37.88 89 ALA A C 1
ATOM 688 O O . ALA A 1 89 ? 2.352 21.268 36.092 1.00 37.88 89 ALA A O 1
ATOM 689 N N . SER A 1 90 ? 1.654 21.195 33.973 1.00 37.97 90 SER A N 1
ATOM 690 C CA . SER A 1 90 ? 0.953 22.491 34.062 1.00 37.97 90 SER A CA 1
ATOM 691 C C . SER A 1 90 ? -0.515 22.392 34.493 1.00 37.97 90 SER A C 1
ATOM 693 O O . SER A 1 90 ? -1.070 23.408 34.905 1.00 37.97 90 SER A O 1
ATOM 695 N N . ALA A 1 91 ? -1.149 21.219 34.389 1.00 37.75 91 ALA A N 1
ATOM 696 C CA . ALA A 1 91 ? -2.553 21.034 34.778 1.00 37.75 91 ALA A CA 1
ATOM 697 C C . ALA A 1 91 ? -2.699 20.577 36.241 1.00 37.75 91 ALA A C 1
ATOM 699 O O . ALA A 1 91 ? -3.569 21.078 36.945 1.00 37.75 91 ALA A O 1
ATOM 700 N N . ALA A 1 92 ? -1.789 19.724 36.733 1.00 35.59 92 ALA A N 1
ATOM 701 C CA . ALA A 1 92 ? -1.788 19.263 38.127 1.00 35.59 92 ALA A CA 1
ATOM 702 C C . ALA A 1 92 ? -1.594 20.418 39.132 1.00 35.59 92 ALA A C 1
ATOM 704 O O . ALA A 1 92 ? -2.185 20.437 40.209 1.00 35.59 92 ALA A O 1
ATOM 705 N N . LYS A 1 93 ? -0.847 21.461 38.740 1.00 36.78 93 LYS A N 1
ATOM 706 C CA . LYS A 1 93 ? -0.615 22.647 39.579 1.00 36.78 93 LYS A CA 1
ATOM 707 C C . LYS A 1 93 ? -1.853 23.542 39.747 1.00 36.78 93 LYS A C 1
ATOM 709 O O . LYS A 1 93 ? -1.868 24.373 40.648 1.00 36.78 93 LYS A O 1
ATOM 714 N N . ALA A 1 94 ? -2.874 23.381 38.900 1.00 39.06 94 ALA A N 1
ATOM 715 C CA . ALA A 1 94 ? -4.116 24.151 38.974 1.00 39.06 94 ALA A CA 1
ATOM 716 C C . ALA A 1 94 ? -5.194 23.490 39.855 1.00 39.06 94 ALA A C 1
ATOM 718 O O . ALA A 1 94 ? -6.155 24.163 40.217 1.00 39.06 94 ALA A O 1
ATOM 719 N N . LEU A 1 95 ? -5.036 22.207 40.212 1.00 38.69 95 LEU A N 1
ATOM 720 C CA . LEU A 1 95 ? -6.035 21.435 40.968 1.00 38.69 95 LEU A CA 1
ATOM 721 C C . LEU A 1 95 ? -5.543 20.907 42.326 1.00 38.69 95 LEU A C 1
ATOM 723 O O . LEU A 1 95 ? -6.344 20.375 43.084 1.00 38.69 95 LEU A O 1
ATOM 727 N N . GLY A 1 96 ? -4.272 21.120 42.687 1.00 38.09 96 GLY A N 1
ATOM 728 C CA . GLY A 1 96 ? -3.781 20.831 44.042 1.00 38.09 96 GLY A CA 1
ATOM 729 C C . GLY A 1 96 ? -3.703 19.342 44.389 1.00 38.09 96 GLY A C 1
ATOM 730 O O . GLY A 1 96 ? -3.748 18.994 45.565 1.00 38.09 96 GLY A O 1
ATOM 731 N N . GLU A 1 97 ? -3.590 18.471 43.389 1.00 39.88 97 GLU A N 1
ATOM 732 C CA . GLU A 1 97 ? -3.458 17.028 43.594 1.00 39.88 97 GLU A CA 1
ATOM 733 C C . GLU A 1 97 ? -1.984 16.646 43.795 1.00 39.88 97 GLU A C 1
ATOM 735 O O . GLU A 1 97 ? -1.095 17.123 43.080 1.00 39.88 97 GLU A O 1
ATOM 740 N N . ASN A 1 98 ? -1.726 15.819 44.813 1.00 39.88 98 ASN A N 1
ATOM 741 C CA . ASN A 1 98 ? -0.389 15.345 45.155 1.00 39.88 98 ASN A CA 1
ATOM 742 C C . ASN A 1 98 ? 0.183 14.483 44.014 1.00 39.88 98 ASN A C 1
ATOM 744 O O . ASN A 1 98 ? -0.514 13.610 43.498 1.00 39.88 98 ASN A O 1
ATOM 748 N N . PRO A 1 99 ? 1.458 14.681 43.637 1.00 40.94 99 PRO A N 1
ATOM 749 C CA . PRO A 1 99 ? 2.090 13.972 42.523 1.00 40.94 99 PRO A CA 1
ATOM 750 C C . PRO A 1 99 ? 2.317 12.469 42.765 1.00 40.94 99 PRO A C 1
ATOM 752 O O . PRO A 1 99 ? 2.691 11.774 41.825 1.00 40.94 99 PRO A O 1
ATOM 755 N N . ASP A 1 100 ? 2.063 11.969 43.977 1.00 40.38 100 ASP A N 1
ATOM 756 C CA . ASP A 1 100 ? 2.348 10.584 44.372 1.00 40.38 100 ASP A CA 1
ATOM 757 C C . ASP A 1 100 ? 1.160 9.611 44.168 1.00 40.38 100 ASP A C 1
ATOM 759 O O . ASP A 1 100 ? 1.332 8.411 44.352 1.00 40.38 100 ASP A O 1
ATOM 763 N N . ASP A 1 101 ? -0.019 10.088 43.734 1.00 40.31 101 ASP A N 1
ATOM 764 C CA . ASP A 1 101 ? -1.231 9.257 43.545 1.00 40.31 101 ASP A CA 1
ATOM 765 C C . ASP A 1 101 ? -1.605 8.984 42.068 1.00 40.31 101 ASP A C 1
ATOM 767 O O . ASP A 1 101 ? -2.655 8.405 41.780 1.00 40.31 101 ASP A O 1
ATOM 771 N N . VAL A 1 102 ? -0.767 9.364 41.095 1.00 43.47 102 VAL A N 1
ATOM 772 C CA . VAL A 1 102 ? -1.055 9.170 39.656 1.00 43.47 102 VAL A CA 1
ATOM 773 C C . VAL A 1 102 ? -0.186 8.059 39.063 1.00 43.47 102 VAL A C 1
ATOM 775 O O . VAL A 1 102 ? 0.508 8.243 38.066 1.00 43.47 102 VAL A O 1
ATOM 778 N N . GLU A 1 103 ? -0.234 6.870 39.662 1.00 38.56 103 GLU A N 1
ATOM 779 C CA . GLU A 1 103 ? 0.319 5.652 39.057 1.00 38.56 103 GLU A CA 1
ATOM 780 C C . GLU A 1 103 ? -0.801 4.833 38.405 1.00 38.56 103 GLU A C 1
ATOM 782 O O . GLU A 1 103 ? -1.300 3.829 38.904 1.00 38.56 103 GLU A O 1
ATOM 787 N N . GLY A 1 104 ? -1.223 5.331 37.248 1.00 35.59 104 GLY A N 1
ATOM 788 C CA . GLY A 1 104 ? -2.110 4.651 36.319 1.00 35.59 104 GLY A CA 1
ATOM 789 C C . GLY A 1 104 ? -2.001 5.364 34.985 1.00 35.59 104 GLY A C 1
ATOM 790 O O . GLY A 1 104 ? -2.622 6.407 34.799 1.00 35.59 104 GLY A O 1
ATOM 791 N N . SER A 1 105 ? -1.165 4.848 34.079 1.00 41.88 105 SER A N 1
ATOM 792 C CA . SER A 1 105 ? -0.998 5.404 32.732 1.00 41.88 105 SER A CA 1
ATOM 793 C C . SER A 1 105 ? -2.377 5.543 32.079 1.00 41.88 105 SER A C 1
ATOM 795 O O . SER A 1 105 ? -3.010 4.546 31.726 1.00 41.88 105 SER A O 1
ATOM 797 N N . LYS A 1 106 ? -2.908 6.772 32.003 1.00 47.62 106 LYS A N 1
ATOM 798 C CA . LYS A 1 106 ? -4.219 7.041 31.407 1.00 47.62 106 LYS A CA 1
ATOM 799 C C . LYS A 1 106 ? -4.062 6.794 29.909 1.00 47.62 106 LYS A C 1
ATOM 801 O O . LYS A 1 106 ? -3.532 7.650 29.206 1.00 47.62 106 LYS A O 1
ATOM 806 N N . ALA A 1 107 ? -4.471 5.604 29.465 1.00 51.81 107 ALA A N 1
ATOM 807 C CA . ALA A 1 107 ? -4.319 5.150 28.089 1.00 51.81 107 ALA A CA 1
ATOM 808 C C . ALA A 1 107 ? -4.802 6.229 27.110 1.00 51.81 107 ALA A C 1
ATOM 810 O O . ALA A 1 107 ? -5.932 6.731 27.202 1.00 51.81 107 ALA A O 1
ATOM 811 N N . THR A 1 108 ? -3.907 6.628 26.214 1.00 61.69 108 THR A N 1
ATOM 812 C CA . THR A 1 108 ? -4.150 7.693 25.246 1.00 61.69 108 THR A CA 1
ATOM 813 C C . THR A 1 108 ? -5.001 7.174 24.089 1.00 61.69 108 THR A C 1
ATOM 815 O O . THR A 1 108 ? -5.154 5.970 23.889 1.00 61.69 108 THR A O 1
ATOM 818 N N . ALA A 1 109 ? -5.539 8.078 23.263 1.00 60.94 109 ALA A N 1
ATOM 819 C CA . ALA A 1 109 ? -6.232 7.687 22.032 1.00 60.94 109 ALA A CA 1
ATOM 820 C C . ALA A 1 109 ? -5.369 6.773 21.133 1.00 60.94 109 ALA A C 1
ATOM 822 O O . ALA A 1 109 ? -5.921 5.957 20.400 1.00 60.94 109 ALA A O 1
ATOM 823 N N . ARG A 1 110 ? -4.033 6.890 21.220 1.00 65.44 110 ARG A N 1
ATOM 824 C CA . ARG A 1 110 ? -3.062 6.080 20.469 1.00 65.44 110 ARG A CA 1
ATOM 825 C C . ARG A 1 110 ? -3.090 4.622 20.926 1.00 65.44 110 ARG A C 1
ATOM 827 O O . ARG A 1 110 ? -3.189 3.734 20.088 1.00 65.44 110 ARG A O 1
ATOM 834 N N . ASP A 1 111 ? -3.127 4.393 22.235 1.00 71.31 111 ASP A N 1
ATOM 835 C CA . ASP A 1 111 ? -3.065 3.051 22.830 1.00 71.31 111 ASP A CA 1
ATOM 836 C C . ASP A 1 111 ? -4.277 2.192 22.441 1.00 71.31 111 ASP A C 1
ATOM 838 O O . ASP A 1 111 ? -4.160 0.987 22.246 1.00 71.31 111 ASP A O 1
ATOM 842 N N . TYR A 1 112 ? -5.448 2.811 22.257 1.00 74.62 112 TYR A N 1
ATOM 843 C CA . TYR A 1 112 ? -6.649 2.091 21.825 1.00 74.62 112 TYR A CA 1
ATOM 844 C C . TYR A 1 112 ? -6.622 1.696 20.349 1.00 74.62 112 TYR A C 1
ATOM 846 O O . TYR A 1 112 ? -7.194 0.673 19.980 1.00 74.62 112 TYR A O 1
ATOM 854 N N . VAL A 1 113 ? -6.006 2.518 19.498 1.00 78.25 113 VAL A N 1
ATOM 855 C CA . VAL A 1 113 ? -5.973 2.289 18.048 1.00 78.25 113 VAL A CA 1
ATOM 856 C C . VAL A 1 113 ? -4.882 1.272 17.674 1.00 78.25 113 VAL A C 1
ATOM 858 O O . VAL A 1 113 ? -5.040 0.568 16.681 1.00 78.25 113 VAL A O 1
ATOM 861 N N . LEU A 1 114 ? -3.833 1.141 18.495 1.00 83.25 114 LEU A N 1
ATOM 862 C CA . LEU A 1 114 ? -2.768 0.137 18.341 1.00 83.25 114 LEU A CA 1
ATOM 863 C C . LEU A 1 114 ? -3.169 -1.285 18.773 1.00 83.25 114 LEU A C 1
ATOM 865 O O . LEU A 1 114 ? -2.388 -2.220 18.626 1.00 83.25 114 LEU A O 1
ATOM 869 N N . ASP A 1 115 ? -4.383 -1.481 19.286 1.00 86.94 115 ASP A N 1
ATOM 870 C CA . ASP A 1 115 ? -4.889 -2.811 19.617 1.00 86.94 115 ASP A CA 1
ATOM 871 C C . ASP A 1 115 ? -4.923 -3.720 18.373 1.00 86.94 115 ASP A C 1
ATOM 873 O O . ASP A 1 115 ? -5.515 -3.383 17.344 1.00 86.94 115 ASP A O 1
ATOM 877 N N . SER A 1 116 ? -4.324 -4.908 18.476 1.00 85.56 116 SER A N 1
ATOM 878 C CA . SER A 1 116 ? -4.194 -5.844 17.350 1.00 85.56 116 SER A CA 1
ATOM 879 C C . SER A 1 116 ? -5.540 -6.266 16.754 1.00 85.56 116 SER A C 1
ATOM 881 O O . SER A 1 116 ? -5.654 -6.450 15.538 1.00 85.56 116 SER A O 1
ATOM 883 N N . GLY A 1 117 ? -6.591 -6.360 17.576 1.00 87.12 117 GLY A N 1
ATOM 884 C CA . GLY A 1 117 ? -7.949 -6.645 17.116 1.00 87.12 117 GLY A CA 1
ATOM 885 C C . GLY A 1 117 ? -8.548 -5.496 16.304 1.00 87.12 117 GLY A C 1
ATOM 886 O O . GLY A 1 117 ? -9.296 -5.729 15.355 1.00 87.12 117 GLY A O 1
ATOM 887 N N . VAL A 1 118 ? -8.191 -4.257 16.635 1.00 88.44 118 VAL A N 1
ATOM 888 C CA . VAL A 1 118 ? -8.632 -3.043 15.933 1.00 88.44 118 VAL A CA 1
ATOM 889 C C . VAL A 1 118 ? -7.918 -2.903 14.597 1.00 88.44 118 VAL A C 1
ATOM 891 O O . VAL A 1 118 ? -8.576 -2.681 13.580 1.00 88.44 118 VAL A O 1
ATOM 894 N N . ILE A 1 119 ? -6.598 -3.100 14.577 1.00 91.44 119 ILE A N 1
ATOM 895 C CA . ILE A 1 119 ? -5.799 -3.094 13.346 1.00 91.44 119 ILE A CA 1
ATOM 896 C C . ILE A 1 119 ? -6.312 -4.168 12.381 1.00 91.44 119 ILE A C 1
ATOM 898 O O . ILE A 1 119 ? -6.642 -3.856 11.235 1.00 91.44 119 ILE A O 1
ATOM 902 N N . SER A 1 120 ? -6.486 -5.402 12.865 1.00 91.81 120 SER A N 1
ATOM 903 C CA . SER A 1 120 ? -7.042 -6.505 12.068 1.00 91.81 120 SER A CA 1
ATOM 904 C C . SER A 1 120 ? -8.421 -6.149 11.512 1.00 91.81 120 SER A C 1
ATOM 906 O O . SER A 1 120 ? -8.713 -6.379 10.341 1.00 91.81 1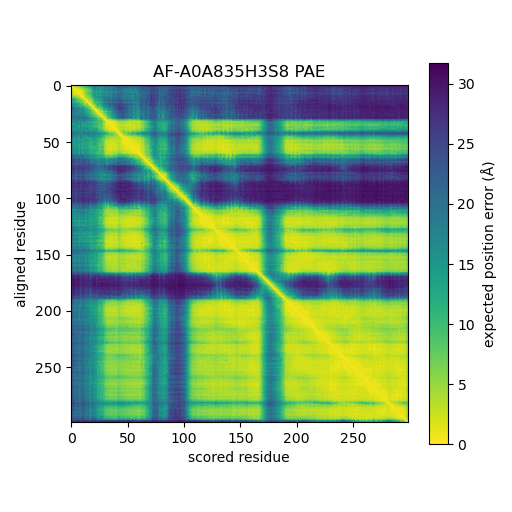20 SER A O 1
ATOM 908 N N . ARG A 1 121 ? -9.276 -5.515 12.324 1.00 91.19 121 ARG A N 1
ATOM 909 C CA . ARG A 1 121 ? -10.603 -5.091 11.877 1.00 91.19 121 ARG A CA 1
ATOM 910 C C . ARG A 1 121 ? -10.534 -4.045 10.767 1.00 91.19 121 ARG A C 1
ATOM 912 O O . ARG A 1 121 ? -11.322 -4.136 9.831 1.00 91.19 121 ARG A O 1
ATOM 919 N N . PHE A 1 122 ? -9.620 -3.078 10.837 1.00 92.12 122 PHE A N 1
ATOM 920 C CA . PHE A 1 122 ? -9.436 -2.107 9.756 1.00 92.12 122 PHE A CA 1
ATOM 921 C C . PHE A 1 122 ? -8.889 -2.741 8.480 1.00 92.12 122 PHE A C 1
ATOM 923 O O . PHE A 1 122 ? -9.345 -2.372 7.401 1.00 92.12 122 PHE A O 1
ATOM 930 N N . ILE A 1 123 ? -7.987 -3.718 8.585 1.00 92.88 123 ILE A N 1
ATOM 931 C CA . ILE A 1 123 ? -7.497 -4.487 7.432 1.00 92.88 123 ILE A CA 1
ATOM 932 C C . ILE A 1 123 ? -8.648 -5.247 6.764 1.00 92.88 123 ILE A C 1
ATOM 934 O O . ILE A 1 123 ? -8.776 -5.215 5.543 1.00 92.88 123 ILE A O 1
ATOM 938 N N . GLU A 1 124 ? -9.551 -5.842 7.544 1.00 90.75 124 GLU A N 1
ATOM 939 C CA . GLU A 1 124 ? -10.753 -6.479 6.999 1.00 90.75 124 GLU A CA 1
ATOM 940 C C . GLU A 1 124 ? -11.714 -5.463 6.370 1.00 90.75 124 GLU A C 1
ATOM 942 O O . GLU A 1 124 ? -12.195 -5.677 5.260 1.00 90.75 124 GLU A O 1
ATOM 947 N N . ILE A 1 125 ? -11.946 -4.311 7.011 1.00 90.12 125 ILE A N 1
ATOM 948 C CA . ILE A 1 125 ? -12.754 -3.220 6.437 1.00 90.12 125 ILE A CA 1
ATOM 949 C C . ILE A 1 125 ? -12.142 -2.728 5.117 1.00 90.12 125 ILE A C 1
ATOM 951 O O . ILE A 1 125 ? -12.881 -2.435 4.176 1.00 90.12 125 ILE A O 1
ATOM 955 N N . MET A 1 126 ? -10.814 -2.703 5.001 1.00 89.69 126 MET A N 1
ATOM 956 C CA . MET A 1 126 ? -10.106 -2.339 3.773 1.00 89.69 126 MET A CA 1
ATOM 957 C C . MET A 1 126 ? -10.387 -3.299 2.605 1.00 89.69 126 MET A C 1
ATOM 959 O O . MET A 1 126 ? -10.269 -2.905 1.448 1.00 89.69 126 MET A O 1
ATOM 963 N N . LYS A 1 127 ? -10.835 -4.527 2.888 1.00 89.25 127 LYS A N 1
ATOM 964 C CA . LYS A 1 127 ? -11.265 -5.521 1.890 1.00 89.25 127 LYS A CA 1
ATOM 965 C C . LYS A 1 127 ? -12.761 -5.409 1.536 1.00 89.25 127 LYS A C 1
ATOM 967 O O . LYS A 1 127 ? -13.204 -6.029 0.571 1.00 89.25 127 LYS A O 1
ATOM 972 N N . THR A 1 128 ? -13.545 -4.611 2.275 1.00 87.12 128 THR A N 1
ATOM 973 C CA . THR A 1 128 ? -15.001 -4.416 2.068 1.00 87.12 128 THR A CA 1
ATOM 974 C C . THR A 1 128 ? -15.309 -3.339 1.018 1.00 87.12 128 THR A C 1
ATOM 976 O O . THR A 1 128 ? -14.638 -3.316 0.002 1.00 87.12 128 THR A O 1
ATOM 979 N N . SER A 1 129 ? -16.317 -2.471 1.177 1.00 80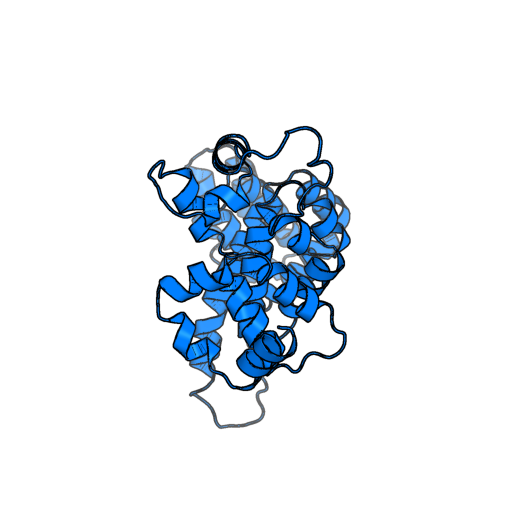.12 129 SER A N 1
ATOM 980 C CA . SER A 1 129 ? -16.783 -1.527 0.142 1.00 80.12 129 SER A CA 1
ATOM 981 C C . SER A 1 129 ? -15.782 -0.392 -0.169 1.00 80.12 129 SER A C 1
ATOM 983 O O . SER A 1 129 ? -14.992 -0.036 0.704 1.00 80.12 129 SER A O 1
ATOM 985 N N . PRO A 1 130 ? -15.803 0.225 -1.373 1.00 78.38 130 PRO A N 1
ATOM 986 C CA . PRO A 1 130 ? -14.848 1.281 -1.766 1.00 78.38 130 PRO A CA 1
ATOM 987 C C . PRO A 1 130 ? -14.821 2.483 -0.806 1.00 78.38 130 PRO A C 1
ATOM 989 O O . PRO A 1 130 ? -13.760 2.967 -0.401 1.00 78.38 130 PRO A O 1
ATOM 992 N N . ASN A 1 131 ? -16.003 2.915 -0.360 1.00 78.81 131 ASN A N 1
ATOM 993 C CA . ASN A 1 131 ? -16.150 4.021 0.582 1.00 78.81 131 ASN A CA 1
ATOM 994 C C . ASN A 1 131 ? -15.468 3.749 1.928 1.00 78.81 131 ASN A C 1
ATOM 996 O O . ASN A 1 131 ? -14.811 4.633 2.489 1.00 78.81 131 ASN A O 1
ATOM 1000 N N . LEU A 1 132 ? -15.607 2.527 2.443 1.00 85.81 132 LEU A N 1
ATOM 1001 C CA . LEU A 1 132 ? -14.953 2.082 3.669 1.00 85.81 132 LEU A CA 1
ATOM 1002 C C . LEU A 1 132 ? -13.461 1.821 3.461 1.00 85.81 132 LEU A C 1
ATOM 1004 O O . LEU A 1 132 ? -12.659 2.177 4.321 1.00 85.81 132 LEU A O 1
ATOM 1008 N N . GLN A 1 133 ? -13.095 1.269 2.308 1.00 88.44 133 GLN A N 1
ATOM 1009 C CA . GLN A 1 133 ? -11.732 0.917 1.934 1.00 88.44 133 GLN A CA 1
ATOM 1010 C C . GLN A 1 133 ? -10.797 2.122 1.982 1.00 88.44 133 GLN A C 1
ATOM 1012 O O . GLN A 1 133 ? -9.792 2.085 2.692 1.00 88.44 133 GLN A O 1
ATOM 1017 N N . ARG A 1 134 ? -11.168 3.235 1.336 1.00 87.69 134 ARG A N 1
ATOM 1018 C CA . ARG A 1 134 ? -10.385 4.480 1.392 1.00 87.69 134 ARG A CA 1
ATOM 1019 C C . ARG A 1 134 ? -10.174 4.972 2.825 1.00 87.69 134 ARG A C 1
ATOM 1021 O O . ARG A 1 134 ? -9.088 5.422 3.180 1.00 87.69 134 ARG A O 1
ATOM 1028 N N . LYS A 1 135 ? -11.225 4.922 3.648 1.00 88.31 135 LYS A N 1
ATOM 1029 C CA . LYS A 1 135 ? -11.195 5.423 5.031 1.00 88.31 135 LYS A CA 1
ATOM 1030 C C . LYS A 1 135 ? -10.340 4.534 5.922 1.00 88.31 135 LYS A C 1
ATOM 1032 O O . LYS A 1 135 ? -9.555 5.060 6.702 1.00 88.31 135 LYS A O 1
ATOM 1037 N N . ALA A 1 136 ? -10.462 3.218 5.777 1.00 91.44 136 ALA A N 1
ATOM 1038 C CA . ALA A 1 136 ? -9.616 2.255 6.465 1.00 91.44 136 ALA A CA 1
ATOM 1039 C C . ALA A 1 136 ? -8.143 2.443 6.081 1.00 91.44 136 ALA A C 1
ATOM 1041 O O . ALA A 1 136 ? -7.309 2.540 6.974 1.00 91.44 136 ALA A O 1
ATOM 1042 N N . ALA A 1 137 ? -7.838 2.617 4.789 1.00 91.31 137 ALA A N 1
ATOM 1043 C CA . ALA A 1 137 ? -6.484 2.913 4.324 1.00 91.31 137 ALA A CA 1
ATOM 1044 C C . ALA A 1 137 ? -5.927 4.206 4.945 1.00 91.31 137 ALA A C 1
ATOM 1046 O O . ALA A 1 137 ? -4.798 4.211 5.418 1.00 91.31 137 ALA A O 1
ATOM 1047 N N . SER A 1 138 ? -6.722 5.282 5.021 1.00 88.81 138 SER A N 1
ATOM 1048 C CA . SER A 1 138 ? -6.300 6.543 5.663 1.00 88.81 138 SER A CA 1
ATOM 1049 C C . SER A 1 138 ? -6.095 6.419 7.179 1.00 88.81 138 SER A C 1
ATOM 1051 O O . SER A 1 138 ? -5.177 7.022 7.727 1.00 88.81 138 SER A O 1
ATOM 1053 N N . ILE A 1 139 ? -6.926 5.635 7.873 1.00 89.50 139 ILE A N 1
ATOM 1054 C CA . ILE A 1 139 ? -6.738 5.373 9.308 1.00 89.50 139 ILE A CA 1
ATOM 1055 C C . ILE A 1 139 ? -5.475 4.535 9.527 1.00 89.50 139 ILE A C 1
ATOM 1057 O O . ILE A 1 139 ? -4.688 4.846 10.412 1.00 89.50 139 ILE A O 1
ATOM 1061 N N . LEU A 1 140 ? -5.248 3.503 8.712 1.00 91.94 140 LEU A N 1
ATOM 1062 C CA . LEU A 1 140 ? -4.031 2.689 8.768 1.00 91.94 140 LEU A CA 1
ATOM 1063 C C . LEU A 1 140 ? -2.785 3.510 8.402 1.00 91.94 140 LEU A C 1
ATOM 1065 O O . LEU A 1 140 ? -1.736 3.306 9.001 1.00 91.94 140 LEU A O 1
ATOM 1069 N N . GLU A 1 141 ? -2.904 4.481 7.488 1.00 90.00 141 GLU A N 1
ATOM 1070 C CA . GLU A 1 141 ? -1.850 5.459 7.176 1.00 90.00 141 GLU A CA 1
ATOM 1071 C C . GLU A 1 141 ? -1.484 6.263 8.430 1.00 90.00 141 GLU A C 1
ATOM 1073 O O . GLU A 1 141 ? -0.301 6.392 8.738 1.00 90.00 141 GLU A O 1
ATOM 1078 N N . TYR A 1 142 ? -2.482 6.731 9.190 1.00 85.62 142 TYR A N 1
ATOM 1079 C CA . TYR A 1 142 ? -2.271 7.398 10.478 1.00 85.62 142 TYR A CA 1
ATOM 1080 C C . TYR A 1 142 ? -1.653 6.454 11.514 1.00 85.62 142 TYR A C 1
ATOM 1082 O O . TYR A 1 142 ? -0.717 6.828 12.207 1.00 85.62 142 TYR A O 1
ATOM 1090 N N . ILE A 1 143 ? -2.120 5.209 11.615 1.00 87.31 143 ILE A N 1
ATOM 1091 C CA . ILE A 1 143 ? -1.537 4.223 12.539 1.00 87.31 143 ILE A CA 1
ATOM 1092 C C . ILE A 1 143 ? -0.056 4.007 12.226 1.00 87.31 143 ILE A C 1
ATOM 1094 O O . ILE A 1 143 ? 0.763 4.025 13.139 1.00 87.31 143 ILE A O 1
ATOM 1098 N N . ALA A 1 144 ? 0.302 3.917 10.944 1.00 88.62 144 ALA A N 1
ATOM 1099 C CA . ALA A 1 144 ? 1.680 3.782 10.487 1.00 88.62 144 ALA A CA 1
ATOM 1100 C C . ALA A 1 144 ? 2.567 5.011 10.795 1.00 88.62 144 ALA A C 1
ATOM 1102 O O . ALA A 1 144 ? 3.786 4.938 10.627 1.00 88.62 144 ALA A O 1
ATOM 1103 N N . THR A 1 145 ? 2.006 6.148 11.240 1.00 83.12 145 THR A N 1
ATOM 1104 C CA . THR A 1 145 ? 2.785 7.282 11.778 1.00 83.12 145 THR A CA 1
ATOM 1105 C C . THR A 1 145 ? 3.058 7.180 13.278 1.00 83.12 145 THR A C 1
ATOM 1107 O O . THR A 1 145 ? 3.932 7.892 13.776 1.00 83.12 145 THR A O 1
ATOM 1110 N N . ILE A 1 146 ? 2.341 6.315 13.998 1.00 80.62 146 ILE A N 1
ATOM 1111 C CA . ILE A 1 146 ? 2.536 6.076 15.427 1.00 80.62 146 ILE A CA 1
ATOM 1112 C C . ILE A 1 146 ? 3.680 5.077 15.611 1.00 80.62 146 ILE A C 1
ATOM 1114 O O . ILE A 1 146 ? 3.697 4.034 14.972 1.00 80.62 146 ILE A O 1
ATOM 1118 N N . GLU A 1 147 ? 4.620 5.366 16.505 1.00 76.38 147 GLU A N 1
ATOM 1119 C CA . GLU A 1 147 ? 5.661 4.413 16.906 1.00 76.38 147 GLU A CA 1
ATOM 1120 C C . GLU A 1 147 ? 5.401 3.935 18.348 1.00 76.38 147 GLU A C 1
ATOM 1122 O O . GLU A 1 147 ? 5.093 4.785 19.192 1.00 76.38 147 GLU A O 1
ATOM 1127 N N . PRO A 1 148 ? 5.543 2.628 18.666 1.00 80.19 148 P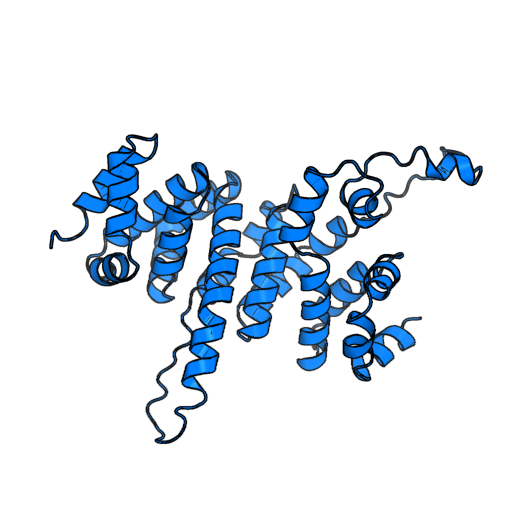RO A N 1
ATOM 1128 C CA . PRO A 1 148 ? 5.737 1.477 17.769 1.00 80.19 148 PRO A CA 1
ATOM 1129 C C . PRO A 1 148 ? 4.390 0.869 17.308 1.00 80.19 148 PRO A C 1
ATOM 1131 O O . PRO A 1 148 ? 3.516 0.633 18.133 1.00 80.19 148 PRO A O 1
ATOM 1134 N N . CYS A 1 149 ? 4.205 0.628 16.003 1.00 86.56 149 CYS A N 1
ATOM 1135 C CA . CYS A 1 149 ? 2.981 -0.001 15.452 1.00 86.56 149 CYS A CA 1
ATOM 1136 C C . CYS A 1 149 ? 3.234 -1.077 14.382 1.00 86.56 149 CYS A C 1
ATOM 1138 O O . CYS A 1 149 ? 2.304 -1.715 13.882 1.00 86.56 149 CYS A O 1
ATOM 1140 N N . MET A 1 150 ? 4.485 -1.204 13.934 1.00 91.25 150 MET A N 1
ATOM 1141 C CA . MET A 1 150 ? 4.825 -1.976 12.738 1.00 91.25 150 MET A CA 1
ATOM 1142 C C . MET A 1 150 ? 4.730 -3.478 12.992 1.00 91.25 150 MET A C 1
ATOM 1144 O O . MET A 1 150 ? 4.285 -4.203 12.105 1.00 91.25 150 MET A O 1
ATOM 1148 N N . ASP A 1 151 ? 5.073 -3.935 14.197 1.00 91.19 151 ASP A N 1
ATOM 1149 C CA . ASP A 1 151 ? 4.946 -5.339 14.585 1.00 91.19 151 ASP A CA 1
ATOM 1150 C C . ASP A 1 151 ? 3.473 -5.772 14.572 1.00 91.19 151 ASP A C 1
ATOM 1152 O O . ASP A 1 151 ? 3.136 -6.823 14.025 1.00 91.19 151 ASP A O 1
ATOM 1156 N N . GLU A 1 152 ? 2.573 -4.929 15.082 1.00 92.19 152 GLU A N 1
ATOM 1157 C CA . GLU A 1 152 ? 1.133 -5.178 15.081 1.00 92.19 152 GLU A CA 1
ATOM 1158 C C . GLU A 1 152 ? 0.545 -5.156 13.665 1.00 92.19 152 GLU A C 1
ATOM 1160 O O . GLU A 1 152 ? -0.286 -6.002 13.333 1.00 92.19 152 GLU A O 1
ATOM 1165 N N . LEU A 1 153 ? 0.986 -4.225 12.810 1.00 93.31 153 LEU A N 1
ATOM 1166 C CA . LEU A 1 153 ? 0.559 -4.144 11.407 1.00 93.31 153 LEU A CA 1
ATOM 1167 C C . LEU A 1 153 ? 1.004 -5.368 10.595 1.00 93.31 153 LEU A C 1
ATOM 1169 O O . LEU A 1 153 ? 0.216 -5.908 9.816 1.00 93.31 153 LEU A O 1
ATOM 1173 N N . ILE A 1 154 ? 2.247 -5.819 10.781 1.00 92.81 154 ILE A N 1
ATOM 1174 C CA . ILE A 1 154 ? 2.777 -7.014 10.113 1.00 92.81 154 ILE A CA 1
ATOM 1175 C C . ILE A 1 154 ? 2.053 -8.264 10.625 1.00 92.81 154 ILE A C 1
ATOM 1177 O O . ILE A 1 154 ? 1.597 -9.074 9.819 1.00 92.81 154 ILE A O 1
ATOM 1181 N N . ALA A 1 155 ? 1.885 -8.403 11.944 1.00 92.56 155 ALA A N 1
ATOM 1182 C CA . ALA A 1 155 ? 1.185 -9.538 12.545 1.00 92.56 155 ALA A CA 1
ATOM 1183 C C . ALA A 1 155 ? -0.288 -9.629 12.111 1.00 92.56 155 ALA A C 1
ATOM 1185 O O . ALA A 1 155 ? -0.828 -10.729 12.000 1.00 92.56 155 ALA A O 1
ATOM 1186 N N . ALA A 1 156 ? -0.927 -8.488 11.842 1.00 93.88 156 ALA A N 1
ATOM 1187 C CA . ALA A 1 156 ? -2.295 -8.413 11.337 1.00 93.88 156 ALA A CA 1
ATOM 1188 C C . ALA A 1 156 ? -2.415 -8.597 9.808 1.00 93.88 156 ALA A C 1
ATOM 1190 O O . ALA A 1 156 ? -3.517 -8.493 9.273 1.00 93.88 156 ALA A O 1
ATOM 1191 N N . ASP A 1 157 ? -1.311 -8.879 9.107 1.00 93.19 157 ASP A N 1
ATOM 1192 C CA . ASP A 1 157 ? -1.257 -9.112 7.659 1.00 93.19 157 ASP A CA 1
ATOM 1193 C C . ASP A 1 157 ? -1.732 -7.910 6.820 1.00 93.19 157 ASP A C 1
ATOM 1195 O O . ASP A 1 157 ? -2.558 -8.028 5.908 1.00 93.19 157 ASP A O 1
ATOM 1199 N N . ILE A 1 158 ? -1.184 -6.724 7.119 1.00 93.81 158 ILE A N 1
ATOM 1200 C CA . ILE A 1 158 ? -1.463 -5.470 6.394 1.00 93.81 158 ILE A CA 1
ATOM 1201 C C . ILE A 1 158 ? -1.268 -5.585 4.871 1.00 93.81 158 ILE A C 1
ATOM 1203 O O . ILE A 1 158 ? -1.962 -4.914 4.104 1.00 93.81 158 ILE A O 1
ATOM 1207 N N . GLU A 1 159 ? -0.374 -6.472 4.427 1.00 92.19 159 GLU A N 1
ATOM 1208 C CA . GLU A 1 159 ? -0.123 -6.785 3.017 1.00 92.19 159 GLU A CA 1
ATOM 1209 C C . GLU A 1 159 ? -1.407 -7.233 2.301 1.00 92.19 159 GLU A C 1
ATOM 1211 O O . GLU A 1 159 ? -1.704 -6.736 1.214 1.00 92.19 159 GLU A O 1
ATOM 1216 N N . SER A 1 160 ? -2.220 -8.093 2.927 1.00 91.62 160 SER A N 1
ATOM 1217 C CA . SER A 1 160 ? -3.484 -8.566 2.341 1.00 91.62 160 SER A CA 1
ATOM 1218 C C . SER A 1 160 ? -4.502 -7.445 2.137 1.00 91.62 160 SER A C 1
ATOM 1220 O O . SER A 1 160 ? -5.243 -7.434 1.153 1.00 91.62 160 SER A O 1
ATOM 1222 N N . GLY A 1 161 ? -4.536 -6.479 3.056 1.00 91.06 161 GLY A N 1
ATOM 1223 C CA . GLY A 1 161 ? -5.385 -5.304 2.931 1.00 91.06 161 GLY A CA 1
ATOM 1224 C C . GLY A 1 161 ? -4.914 -4.382 1.807 1.00 91.06 161 GLY A C 1
ATOM 1225 O O . GLY A 1 161 ? -5.741 -3.878 1.052 1.00 91.06 161 GLY A O 1
ATOM 1226 N N . LEU A 1 162 ? -3.598 -4.161 1.689 1.00 90.62 162 LEU A N 1
ATOM 1227 C CA . LEU A 1 162 ? -3.011 -3.327 0.632 1.00 90.62 162 LEU A CA 1
ATOM 1228 C C . LEU A 1 162 ? -3.299 -3.906 -0.749 1.00 90.62 162 LEU A C 1
ATOM 1230 O O . LEU A 1 162 ? -3.775 -3.200 -1.631 1.00 90.62 162 LEU A O 1
ATOM 1234 N N . VAL A 1 163 ? -3.069 -5.208 -0.903 1.00 90.12 163 VAL A N 1
ATOM 1235 C CA . VAL A 1 163 ? -3.354 -5.957 -2.128 1.00 90.12 163 VAL A CA 1
ATOM 1236 C C . VAL A 1 163 ? -4.831 -5.815 -2.524 1.00 90.12 163 VAL A C 1
ATOM 1238 O O . VAL A 1 163 ? -5.129 -5.539 -3.682 1.00 90.12 163 VAL A O 1
ATOM 1241 N N . ALA A 1 164 ? -5.763 -5.892 -1.570 1.00 88.94 164 ALA A N 1
ATOM 1242 C CA . ALA A 1 164 ? -7.184 -5.657 -1.841 1.00 88.94 164 ALA A CA 1
ATOM 1243 C C . ALA A 1 164 ? -7.515 -4.191 -2.184 1.00 88.94 164 ALA A C 1
ATOM 1245 O O . ALA A 1 164 ? -8.438 -3.934 -2.958 1.00 88.94 164 ALA A O 1
ATOM 1246 N N . ALA A 1 165 ? -6.779 -3.229 -1.617 1.00 87.81 165 ALA A N 1
ATOM 1247 C CA . ALA A 1 165 ? -6.916 -1.800 -1.911 1.00 87.81 165 ALA A CA 1
ATOM 1248 C C . ALA A 1 165 ? -6.399 -1.410 -3.298 1.00 87.81 165 ALA A C 1
ATOM 1250 O O . ALA A 1 165 ? -6.825 -0.394 -3.846 1.00 87.81 165 ALA A O 1
ATOM 1251 N N . PHE A 1 166 ? -5.514 -2.221 -3.870 1.00 87.12 166 PHE A N 1
ATOM 1252 C CA . PHE A 1 166 ? -4.992 -2.020 -5.213 1.00 87.12 166 PHE A CA 1
ATOM 1253 C C . PHE A 1 166 ? -5.931 -2.499 -6.313 1.00 87.12 166 PHE A C 1
ATOM 1255 O O . PHE A 1 166 ? -5.826 -2.001 -7.433 1.00 87.12 166 PHE A O 1
ATOM 1262 N N . HIS A 1 167 ? -6.864 -3.401 -5.991 1.00 80.81 167 HIS A N 1
ATOM 1263 C CA . HIS A 1 167 ? -7.777 -3.960 -6.975 1.00 80.81 167 HIS A CA 1
ATOM 1264 C C . HIS A 1 167 ? -8.613 -2.858 -7.638 1.00 80.81 167 HIS A C 1
ATOM 1266 O O . HIS A 1 167 ? -9.458 -2.244 -6.972 1.00 80.81 167 HIS A O 1
ATOM 1272 N N . PRO A 1 168 ? -8.453 -2.619 -8.954 1.00 60.72 168 PRO A N 1
ATOM 1273 C CA . PRO A 1 168 ? -9.350 -1.748 -9.683 1.00 60.72 168 PRO A CA 1
ATOM 1274 C C . PRO A 1 168 ? -10.705 -2.448 -9.699 1.00 60.72 168 PRO A C 1
ATOM 1276 O O . PRO A 1 168 ? -10.894 -3.420 -10.426 1.00 60.72 168 PRO A O 1
ATOM 1279 N N . ARG A 1 169 ? -11.662 -1.995 -8.883 1.00 60.06 169 ARG A N 1
ATOM 1280 C CA . ARG A 1 169 ? -13.036 -2.516 -8.916 1.00 60.06 169 ARG A CA 1
ATOM 1281 C C . ARG A 1 169 ? -13.757 -2.022 -10.162 1.00 60.06 169 ARG A C 1
ATOM 1283 O O . ARG A 1 169 ? -14.626 -1.161 -10.113 1.00 60.06 169 ARG A O 1
ATOM 1290 N N . CYS A 1 170 ? -13.348 -2.586 -11.286 1.00 45.78 170 CYS A N 1
ATOM 1291 C CA . CYS A 1 170 ? -13.999 -2.502 -12.572 1.00 45.78 170 CYS A CA 1
ATOM 1292 C C . CYS A 1 170 ? -14.360 -3.942 -12.956 1.00 45.78 170 CYS A C 1
ATOM 1294 O O . CYS A 1 170 ? -13.698 -4.566 -13.782 1.00 45.78 170 CYS A O 1
ATOM 1296 N N . SER A 1 171 ? -15.358 -4.522 -12.282 1.00 36.06 171 SER A N 1
ATOM 1297 C CA . SER A 1 171 ? -15.899 -5.811 -12.706 1.00 36.06 171 SER A CA 1
ATOM 1298 C C . SER A 1 171 ? -16.815 -5.571 -13.900 1.00 36.06 171 SER A C 1
ATOM 1300 O O . SER A 1 171 ? -17.922 -5.049 -13.770 1.00 36.06 171 SER A O 1
ATOM 1302 N N . ASN A 1 172 ? -16.331 -5.954 -15.078 1.00 38.31 172 ASN A N 1
ATOM 1303 C CA . ASN A 1 172 ? -17.190 -6.279 -16.203 1.00 38.31 172 ASN A CA 1
ATOM 1304 C C . ASN A 1 172 ? -18.085 -7.461 -15.810 1.00 38.31 172 ASN A C 1
ATOM 1306 O O . ASN A 1 172 ? -17.739 -8.605 -16.085 1.00 38.31 172 ASN A O 1
ATOM 1310 N N . ASP A 1 173 ? -19.254 -7.180 -15.246 1.00 33.97 173 ASP A N 1
ATOM 1311 C CA . ASP A 1 173 ? -20.415 -8.034 -15.473 1.00 33.97 173 ASP A CA 1
ATOM 1312 C C . ASP A 1 173 ? -21.065 -7.539 -16.764 1.00 33.97 173 ASP A C 1
ATOM 1314 O O . ASP A 1 173 ? -22.043 -6.788 -16.776 1.00 33.97 173 ASP A O 1
ATOM 1318 N N . LEU A 1 174 ? -20.460 -7.911 -17.895 1.00 44.44 174 LEU A N 1
ATOM 1319 C CA . LEU A 1 174 ? -21.044 -7.680 -19.209 1.00 44.44 174 LEU A CA 1
ATOM 1320 C C . LEU A 1 174 ? -22.188 -8.674 -19.450 1.00 44.44 174 LEU A C 1
ATOM 1322 O O . LEU A 1 174 ? -22.141 -9.451 -20.389 1.00 44.44 174 LEU A O 1
ATOM 1326 N N . GLU A 1 175 ? -23.224 -8.624 -18.618 1.00 46.12 175 GLU A N 1
ATOM 1327 C CA . GLU A 1 175 ? -24.569 -9.103 -18.939 1.00 46.12 175 GLU A CA 1
ATOM 1328 C C . GLU A 1 175 ? -25.613 -8.241 -18.220 1.00 46.12 175 GLU A C 1
ATOM 1330 O O . GLU A 1 175 ? -26.349 -8.689 -17.349 1.00 46.12 175 GLU A O 1
ATOM 1335 N N . ASN A 1 176 ? -25.702 -6.965 -18.593 1.00 36.03 176 ASN A N 1
ATOM 1336 C CA . ASN A 1 176 ? -26.989 -6.395 -18.984 1.00 36.03 176 ASN A CA 1
ATOM 1337 C C . ASN A 1 176 ? -26.819 -4.977 -19.516 1.00 36.03 176 ASN A C 1
ATOM 1339 O O . ASN A 1 176 ? -26.252 -4.087 -18.888 1.00 36.03 176 ASN A O 1
ATOM 1343 N N . GLY A 1 177 ? -27.360 -4.756 -20.710 1.00 45.91 177 GLY A N 1
ATOM 1344 C CA . GLY A 1 177 ? -27.441 -3.437 -21.308 1.00 45.91 177 GLY A CA 1
ATOM 1345 C C . GLY A 1 177 ? -28.378 -2.534 -20.513 1.00 45.91 177 GLY A C 1
ATOM 1346 O O . GLY A 1 177 ? -29.576 -2.515 -20.788 1.00 45.91 177 GLY A O 1
ATOM 1347 N N . ARG A 1 178 ? -27.824 -1.778 -19.563 1.00 46.19 178 ARG A N 1
ATOM 1348 C CA . ARG A 1 178 ? -28.277 -0.464 -19.073 1.00 46.19 178 ARG A CA 1
ATOM 1349 C C . ARG A 1 178 ? -27.459 -0.131 -17.828 1.00 46.19 178 ARG A C 1
ATOM 1351 O O . ARG A 1 178 ? -27.718 -0.741 -16.813 1.00 46.19 178 ARG A O 1
ATOM 1358 N N . GLU A 1 179 ? -26.520 0.819 -17.925 1.00 40.38 179 GLU A N 1
ATOM 1359 C CA . GLU A 1 179 ? -26.157 1.788 -16.862 1.00 40.38 179 GLU A CA 1
ATOM 1360 C C . GLU A 1 179 ? -24.846 2.526 -17.195 1.00 40.38 179 GLU A C 1
ATOM 1362 O O . GLU A 1 179 ? -23.782 2.287 -16.641 1.00 40.38 179 GLU A O 1
ATOM 1367 N N . ARG A 1 180 ? -24.927 3.515 -18.096 1.00 37.16 180 ARG A N 1
ATOM 1368 C CA . ARG A 1 180 ? -23.829 4.475 -18.335 1.00 37.16 180 ARG A CA 1
ATOM 1369 C C . ARG A 1 180 ? -23.670 5.526 -17.220 1.00 37.16 180 ARG A C 1
ATOM 1371 O O . ARG A 1 180 ? -22.785 6.359 -17.317 1.00 37.16 180 ARG A O 1
ATOM 1378 N N . GLN A 1 181 ? -24.504 5.499 -16.175 1.00 39.91 181 GLN A N 1
ATOM 1379 C CA . GLN A 1 181 ? -24.466 6.467 -15.065 1.00 39.91 181 GLN A CA 1
ATOM 1380 C C . GLN A 1 181 ? -23.739 5.945 -13.808 1.00 39.91 181 GLN A C 1
ATOM 1382 O O . GLN A 1 181 ? -23.346 6.749 -12.970 1.00 39.91 181 GLN A O 1
ATOM 1387 N N . HIS A 1 182 ? -23.508 4.632 -13.669 1.00 42.53 182 HIS A N 1
ATOM 1388 C CA . HIS A 1 182 ? -22.707 4.066 -12.566 1.00 42.53 182 HIS A CA 1
ATOM 1389 C C . HIS A 1 182 ? -21.201 3.998 -12.872 1.00 42.53 182 HIS A C 1
ATOM 1391 O O . HIS A 1 182 ? -20.388 4.077 -11.955 1.00 42.53 182 HIS A O 1
ATOM 1397 N N . GLN A 1 183 ? -20.820 3.961 -14.153 1.00 38.28 183 GLN A N 1
ATOM 1398 C CA . GLN A 1 183 ? -19.420 3.864 -14.584 1.00 38.28 183 GLN A CA 1
ATOM 1399 C C . GLN A 1 183 ? -18.569 5.092 -14.195 1.00 38.28 183 GLN A C 1
ATOM 1401 O O . GLN A 1 183 ? -17.375 4.960 -13.931 1.00 38.28 183 GLN A O 1
ATOM 1406 N N . GLU A 1 184 ? -19.167 6.287 -14.126 1.00 34.62 184 GLU A N 1
ATOM 1407 C CA . GLU A 1 184 ? -18.448 7.523 -13.777 1.00 34.62 184 GLU A CA 1
ATOM 1408 C C . GLU A 1 184 ? -18.144 7.614 -12.270 1.00 34.62 184 GLU A C 1
ATOM 1410 O O . GLU A 1 184 ? -17.036 7.997 -11.893 1.00 34.62 184 GLU A O 1
ATOM 1415 N N . LEU A 1 185 ? -19.069 7.179 -11.405 1.00 41.22 185 LEU A N 1
ATOM 1416 C CA . LEU A 1 185 ? -18.901 7.185 -9.944 1.00 41.22 185 LEU A CA 1
ATOM 1417 C C . LEU A 1 185 ? -17.791 6.225 -9.479 1.00 41.22 185 LEU A C 1
ATOM 1419 O O . LEU A 1 185 ? -16.964 6.606 -8.653 1.00 41.22 185 LEU A O 1
ATOM 1423 N N . SER A 1 186 ? -17.705 5.023 -10.060 1.00 42.44 186 SER A N 1
ATOM 1424 C CA . SER A 1 186 ? -16.642 4.050 -9.749 1.00 42.44 186 SER A CA 1
ATOM 1425 C C . SER A 1 186 ? -15.257 4.510 -10.220 1.00 42.44 186 SER A C 1
ATOM 1427 O O . SER A 1 186 ? -14.262 4.271 -9.537 1.00 42.44 186 SER A O 1
ATOM 1429 N N . SER A 1 187 ? -15.181 5.226 -11.350 1.00 43.59 187 SER A N 1
ATOM 1430 C CA . SER A 1 187 ? -13.925 5.819 -11.837 1.00 43.59 187 SER A CA 1
ATOM 1431 C C . SER A 1 187 ? -13.434 6.982 -10.960 1.00 43.59 187 SER A C 1
ATOM 1433 O O . SER A 1 187 ? -12.229 7.164 -10.787 1.00 43.59 187 SER A O 1
ATOM 1435 N N . LEU A 1 188 ? -14.363 7.731 -10.353 1.00 47.31 188 LEU A N 1
ATOM 1436 C CA . LEU A 1 188 ? -14.066 8.885 -9.503 1.00 47.31 188 LEU A CA 1
ATOM 1437 C C . LEU A 1 188 ? -13.591 8.478 -8.096 1.00 47.31 188 LEU A C 1
ATOM 1439 O O . LEU A 1 188 ? -12.791 9.189 -7.490 1.00 47.31 188 LEU A O 1
ATOM 1443 N N . GLU A 1 189 ? -14.049 7.334 -7.578 1.00 50.75 189 GLU A N 1
ATOM 1444 C CA . GLU A 1 189 ? -13.649 6.818 -6.258 1.00 50.75 189 GLU A CA 1
ATOM 1445 C C . GLU A 1 189 ? -12.366 5.965 -6.278 1.00 50.75 189 GLU A C 1
ATOM 1447 O O . GLU A 1 189 ? -11.693 5.848 -5.245 1.00 50.75 189 GLU A O 1
ATOM 1452 N N . ALA A 1 190 ? -11.985 5.408 -7.434 1.00 57.72 190 ALA A N 1
ATOM 1453 C CA . ALA A 1 190 ? -10.768 4.606 -7.568 1.00 57.72 190 ALA A CA 1
ATOM 1454 C C . ALA A 1 190 ? -9.497 5.434 -7.304 1.00 57.72 190 ALA A C 1
ATOM 1456 O O . ALA A 1 190 ? -8.636 5.002 -6.541 1.00 57.72 190 ALA A O 1
ATOM 1457 N N . GLY A 1 191 ? -9.414 6.655 -7.846 1.00 72.69 191 GLY A N 1
ATOM 1458 C CA . GLY A 1 191 ? -8.247 7.535 -7.683 1.00 72.69 191 GLY A CA 1
ATOM 1459 C C . GLY A 1 191 ? -7.914 7.848 -6.215 1.00 72.69 191 GLY A C 1
ATOM 1460 O O . GLY A 1 191 ? -6.832 7.497 -5.751 1.00 72.69 191 GLY A O 1
ATOM 1461 N N . PRO A 1 192 ? -8.841 8.430 -5.428 1.00 79.88 192 PRO A N 1
ATOM 1462 C CA . PRO A 1 192 ? -8.598 8.736 -4.016 1.00 79.88 192 PRO A CA 1
ATOM 1463 C C . PRO A 1 192 ? -8.253 7.514 -3.154 1.00 79.88 192 PRO A C 1
ATOM 1465 O O . PRO A 1 192 ? -7.560 7.654 -2.143 1.00 79.88 192 PRO A O 1
ATOM 1468 N N . THR A 1 193 ? -8.761 6.335 -3.520 1.00 82.19 193 THR A N 1
ATOM 1469 C CA . THR A 1 193 ? -8.477 5.073 -2.825 1.00 82.19 193 THR A CA 1
ATOM 1470 C C . THR A 1 193 ? -7.064 4.594 -3.121 1.00 82.19 193 THR A C 1
ATOM 1472 O O . THR A 1 193 ? -6.311 4.331 -2.184 1.00 82.19 193 THR A O 1
ATOM 1475 N N . ILE A 1 194 ? -6.685 4.573 -4.401 1.00 83.62 194 ILE A N 1
ATOM 1476 C CA . ILE A 1 194 ? -5.335 4.236 -4.855 1.00 83.62 194 ILE A CA 1
ATOM 1477 C C . ILE A 1 194 ? -4.322 5.170 -4.195 1.00 83.62 194 ILE A C 1
ATOM 1479 O O . ILE A 1 194 ? -3.423 4.682 -3.521 1.00 83.62 194 ILE A O 1
ATOM 1483 N N . SER A 1 195 ? -4.542 6.488 -4.215 1.00 83.75 195 SER A N 1
ATOM 1484 C CA . SER A 1 195 ? -3.625 7.427 -3.561 1.00 83.75 195 SER A CA 1
ATOM 1485 C C . SER A 1 195 ? -3.509 7.194 -2.049 1.00 83.75 195 SER A C 1
ATOM 1487 O O . SER A 1 195 ? -2.431 7.355 -1.482 1.00 83.75 195 SER A O 1
ATOM 1489 N N . ALA A 1 196 ? -4.597 6.827 -1.358 1.00 85.88 196 ALA A N 1
ATOM 1490 C CA . ALA A 1 196 ? -4.528 6.490 0.067 1.00 85.88 196 ALA A CA 1
ATOM 1491 C C . ALA A 1 196 ? -3.719 5.209 0.319 1.00 85.88 196 ALA A C 1
ATOM 1493 O O . ALA A 1 196 ? -2.891 5.179 1.228 1.00 85.88 196 ALA A O 1
ATOM 1494 N N . ALA A 1 197 ? -3.908 4.184 -0.510 1.00 89.50 197 ALA A N 1
ATOM 1495 C CA . ALA A 1 197 ? -3.141 2.948 -0.438 1.00 89.50 197 ALA A CA 1
ATOM 1496 C C . ALA A 1 197 ? -1.657 3.166 -0.799 1.00 89.50 197 ALA A C 1
ATOM 1498 O O . ALA A 1 197 ? -0.787 2.636 -0.112 1.00 89.50 197 ALA A O 1
ATOM 1499 N N . SER A 1 198 ? -1.350 4.001 -1.797 1.00 88.94 198 SER A N 1
ATOM 1500 C CA . SER A 1 198 ? 0.011 4.400 -2.186 1.00 88.94 198 SER A CA 1
ATOM 1501 C C . SER A 1 198 ? 0.725 5.153 -1.060 1.00 88.94 198 SER A C 1
ATOM 1503 O O . SER A 1 198 ? 1.887 4.867 -0.760 1.00 88.94 198 SER A O 1
ATOM 1505 N N . ARG A 1 199 ? 0.040 6.079 -0.372 1.00 89.44 199 ARG A N 1
ATOM 1506 C CA . ARG A 1 199 ? 0.608 6.776 0.797 1.00 89.44 199 ARG A CA 1
ATOM 1507 C C . ARG A 1 199 ? 0.837 5.835 1.976 1.00 89.44 199 ARG A C 1
ATOM 1509 O O . ARG A 1 199 ? 1.910 5.883 2.577 1.00 89.44 199 ARG A O 1
ATOM 1516 N N . LEU A 1 200 ? -0.113 4.944 2.266 1.00 92.38 200 LEU A N 1
ATOM 1517 C CA . LEU A 1 200 ? 0.069 3.903 3.279 1.00 92.38 200 LEU A CA 1
ATOM 1518 C C . LEU A 1 200 ? 1.269 3.008 2.935 1.00 92.38 200 LEU A C 1
ATOM 1520 O O . LEU A 1 200 ? 2.149 2.827 3.772 1.00 92.38 200 LEU A O 1
ATOM 1524 N N . LEU A 1 201 ? 1.362 2.509 1.698 1.00 92.56 201 LEU A N 1
ATOM 1525 C CA . LEU A 1 201 ? 2.494 1.698 1.250 1.00 92.56 201 LEU A CA 1
ATOM 1526 C C . LEU A 1 201 ? 3.814 2.471 1.362 1.00 92.56 201 LEU A C 1
ATOM 1528 O O . LEU A 1 201 ? 4.789 1.928 1.869 1.00 92.56 201 LEU A O 1
ATOM 1532 N N . THR A 1 202 ? 3.846 3.745 0.962 1.00 89.75 202 THR A N 1
ATOM 1533 C CA . THR A 1 202 ? 5.021 4.617 1.131 1.00 89.75 202 THR A CA 1
ATOM 1534 C C . THR A 1 202 ? 5.456 4.659 2.591 1.00 89.75 202 THR A C 1
ATOM 1536 O O . THR A 1 202 ? 6.632 4.461 2.893 1.00 89.75 202 THR A O 1
ATOM 1539 N N . LYS A 1 203 ? 4.500 4.866 3.504 1.00 90.31 203 LYS A N 1
ATOM 1540 C CA . LYS A 1 203 ? 4.777 4.964 4.935 1.00 90.31 203 LYS A CA 1
ATOM 1541 C C . LYS A 1 203 ? 5.285 3.649 5.522 1.00 90.31 203 LYS A C 1
ATOM 1543 O O . LYS A 1 203 ? 6.197 3.661 6.345 1.00 90.31 203 LYS A O 1
ATOM 1548 N N . LEU A 1 204 ? 4.736 2.523 5.081 1.00 92.81 204 LEU A N 1
ATOM 1549 C CA . LEU A 1 204 ? 5.197 1.199 5.489 1.00 92.81 204 LEU A CA 1
ATOM 1550 C C . LEU A 1 204 ? 6.604 0.911 4.944 1.00 92.81 204 LEU A C 1
ATOM 1552 O O . LEU A 1 204 ? 7.466 0.451 5.684 1.00 92.81 204 LEU A O 1
ATOM 1556 N N . LEU A 1 205 ? 6.888 1.259 3.685 1.00 91.75 205 LEU A N 1
ATOM 1557 C CA . LEU A 1 205 ? 8.211 1.083 3.073 1.00 91.75 205 LEU A CA 1
ATOM 1558 C C . LEU A 1 205 ? 9.297 2.000 3.663 1.00 91.75 205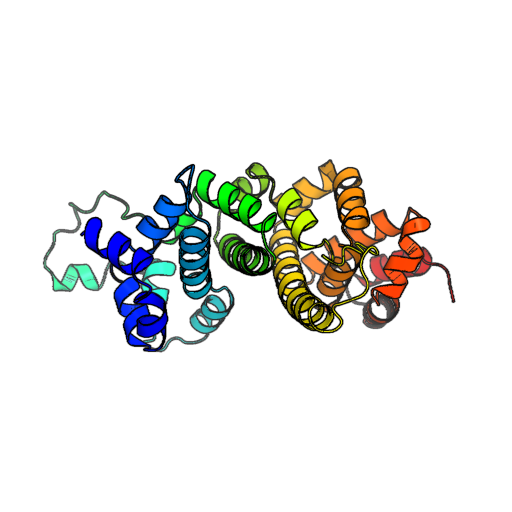 LEU A C 1
ATOM 1560 O O . LEU A 1 205 ? 10.481 1.748 3.442 1.00 91.75 205 LEU A O 1
ATOM 1564 N N . ASP A 1 206 ? 8.939 3.034 4.427 1.00 89.75 206 ASP A N 1
ATOM 1565 C CA . ASP A 1 206 ? 9.903 3.812 5.216 1.00 89.75 206 ASP A CA 1
ATOM 1566 C C . ASP A 1 206 ? 10.444 3.048 6.436 1.00 89.75 206 ASP A C 1
ATOM 1568 O O . ASP A 1 206 ? 11.535 3.376 6.927 1.00 89.75 206 ASP A O 1
ATOM 1572 N N . SER A 1 207 ? 9.704 2.033 6.902 1.00 91.44 207 SER A N 1
ATOM 1573 C CA . SER A 1 207 ? 10.069 1.167 8.023 1.00 91.44 207 SER A CA 1
ATOM 1574 C C . SER A 1 207 ? 10.988 0.031 7.584 1.00 91.44 207 SER A C 1
ATOM 1576 O O . SER A 1 207 ? 10.692 -0.722 6.656 1.00 91.44 207 SER A O 1
ATOM 1578 N N . GLU A 1 208 ? 12.098 -0.149 8.301 1.00 90.88 208 GLU A N 1
ATOM 1579 C CA . GLU A 1 208 ? 13.028 -1.247 8.026 1.00 90.88 208 GLU A CA 1
ATOM 1580 C C . GLU A 1 208 ? 12.405 -2.618 8.307 1.00 90.88 208 GLU A C 1
ATOM 1582 O O . GLU A 1 208 ? 12.581 -3.546 7.520 1.00 90.88 208 GLU A O 1
ATOM 1587 N N . GLN A 1 209 ? 11.627 -2.735 9.387 1.00 92.25 209 GLN A N 1
ATOM 1588 C CA . GLN A 1 209 ? 10.966 -3.986 9.770 1.00 92.25 209 GLN A CA 1
ATOM 1589 C C . GLN A 1 209 ? 10.025 -4.476 8.664 1.00 92.25 209 GLN A C 1
ATOM 1591 O O . GLN A 1 209 ? 10.076 -5.639 8.264 1.00 92.25 209 GLN A O 1
ATOM 1596 N N . PHE A 1 210 ? 9.223 -3.565 8.108 1.00 92.94 210 PHE A N 1
ATOM 1597 C CA . PHE A 1 210 ? 8.296 -3.889 7.029 1.00 92.94 210 PHE A CA 1
ATOM 1598 C C . PHE A 1 210 ? 9.027 -4.289 5.742 1.00 92.94 210 PHE A C 1
ATOM 1600 O O . PHE A 1 210 ? 8.659 -5.271 5.098 1.00 92.94 210 PHE A O 1
ATOM 1607 N N . ARG A 1 211 ? 10.116 -3.591 5.389 1.00 92.44 211 ARG A N 1
ATOM 1608 C CA . ARG A 1 211 ? 10.952 -3.949 4.229 1.00 92.44 211 ARG A CA 1
ATOM 1609 C C . ARG A 1 211 ? 11.551 -5.347 4.365 1.00 92.44 211 ARG A C 1
ATOM 1611 O O . ARG A 1 211 ? 11.557 -6.095 3.389 1.00 92.44 211 ARG A O 1
ATOM 1618 N N . VAL A 1 212 ? 12.050 -5.701 5.551 1.00 92.19 212 VAL A N 1
ATOM 1619 C CA . VAL A 1 212 ? 12.584 -7.043 5.831 1.00 92.19 212 VAL A CA 1
ATOM 1620 C C . VAL A 1 212 ? 11.479 -8.099 5.726 1.00 92.19 212 VAL A C 1
ATOM 1622 O O . VAL A 1 212 ? 11.700 -9.124 5.078 1.00 92.19 212 VAL A O 1
ATOM 1625 N N . SER A 1 213 ? 10.290 -7.826 6.282 1.00 91.69 213 SER A N 1
ATOM 1626 C CA . SER A 1 213 ? 9.115 -8.704 6.184 1.00 91.69 213 SER A CA 1
ATOM 1627 C C . SER A 1 213 ? 8.757 -8.994 4.724 1.00 91.69 213 SER A C 1
ATOM 1629 O O . SER A 1 213 ? 8.819 -10.150 4.297 1.00 91.69 213 SER A O 1
ATOM 1631 N N . ILE A 1 214 ? 8.514 -7.953 3.916 1.00 90.44 214 ILE A N 1
ATOM 1632 C CA . ILE A 1 214 ? 8.175 -8.118 2.494 1.00 90.44 214 ILE A CA 1
ATOM 1633 C C . ILE A 1 214 ? 9.291 -8.832 1.739 1.00 90.44 214 ILE A C 1
ATOM 1635 O O . ILE A 1 214 ? 9.009 -9.712 0.933 1.00 90.44 214 ILE A O 1
ATOM 1639 N N . ASN A 1 215 ? 10.561 -8.497 1.982 1.00 88.12 215 ASN A N 1
ATOM 1640 C CA . ASN A 1 215 ? 11.664 -9.115 1.249 1.00 88.12 215 ASN A CA 1
ATOM 1641 C C . ASN A 1 215 ? 11.734 -10.638 1.473 1.00 88.12 215 ASN A C 1
ATOM 1643 O O . ASN A 1 215 ? 12.122 -11.369 0.566 1.00 88.12 215 ASN A O 1
ATOM 1647 N N . SER A 1 216 ? 11.312 -11.127 2.645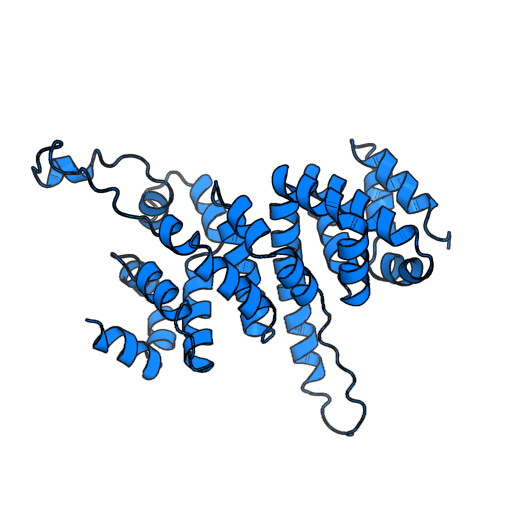 1.00 89.56 216 SER A N 1
ATOM 1648 C CA . SER A 1 216 ? 11.223 -12.568 2.924 1.00 89.56 216 SER A CA 1
ATOM 1649 C C . SER A 1 216 ? 10.102 -13.280 2.148 1.00 89.56 216 SER A C 1
ATOM 1651 O O . SER A 1 216 ? 10.204 -14.478 1.891 1.00 89.56 216 SER A O 1
ATOM 1653 N N . ARG A 1 217 ? 9.065 -12.543 1.727 1.00 88.56 217 ARG A N 1
ATOM 1654 C CA . ARG A 1 217 ? 7.859 -13.040 1.035 1.00 88.56 217 ARG A CA 1
ATOM 1655 C C . ARG A 1 217 ? 7.665 -12.396 -0.341 1.00 88.56 217 ARG A C 1
ATOM 1657 O O . ARG A 1 217 ? 6.562 -12.389 -0.884 1.00 88.56 217 ARG A O 1
ATOM 1664 N N . ILE A 1 218 ? 8.736 -11.848 -0.918 1.00 88.44 218 ILE A N 1
ATOM 1665 C CA . ILE A 1 218 ? 8.630 -10.910 -2.041 1.00 88.44 218 ILE A CA 1
ATOM 1666 C C . ILE A 1 218 ? 7.977 -11.531 -3.273 1.00 88.44 218 ILE A C 1
ATOM 1668 O O . ILE A 1 218 ? 7.255 -10.837 -3.970 1.00 88.44 218 ILE A O 1
ATOM 1672 N N . VAL A 1 219 ? 8.174 -12.833 -3.501 1.00 87.56 219 VAL A N 1
ATOM 1673 C CA . VAL A 1 219 ? 7.592 -13.573 -4.633 1.00 87.56 219 VAL A CA 1
ATOM 1674 C C . VAL A 1 219 ? 6.066 -13.653 -4.545 1.00 87.56 219 VAL A C 1
ATOM 1676 O O . VAL A 1 219 ? 5.381 -13.492 -5.552 1.00 87.56 219 VAL A O 1
ATOM 1679 N N . ASP A 1 220 ? 5.526 -13.905 -3.353 1.00 89.88 220 ASP A N 1
ATOM 1680 C CA . ASP A 1 220 ? 4.077 -14.006 -3.160 1.00 89.88 220 ASP A CA 1
ATOM 1681 C C . ASP A 1 220 ? 3.438 -12.620 -3.150 1.00 89.88 220 ASP A C 1
ATOM 1683 O O . ASP A 1 220 ? 2.390 -12.417 -3.763 1.00 89.88 220 ASP A O 1
ATOM 1687 N N . PHE A 1 221 ? 4.115 -11.650 -2.529 1.00 87.94 221 PHE A N 1
ATOM 1688 C CA . PHE A 1 221 ? 3.677 -10.261 -2.521 1.00 87.94 221 PHE A CA 1
ATOM 1689 C C . PHE A 1 221 ? 3.634 -9.667 -3.935 1.00 87.94 221 PHE A C 1
ATOM 1691 O O . PHE A 1 221 ? 2.624 -9.081 -4.315 1.00 87.94 221 PHE A O 1
ATOM 1698 N N . THR A 1 222 ? 4.683 -9.841 -4.750 1.00 89.88 222 THR A N 1
ATOM 1699 C CA . THR A 1 222 ? 4.703 -9.311 -6.123 1.00 89.88 222 THR A CA 1
ATOM 1700 C C . THR A 1 222 ? 3.623 -9.951 -6.984 1.00 89.88 222 THR A C 1
ATOM 1702 O O . THR A 1 222 ? 2.924 -9.231 -7.689 1.00 89.88 222 THR A O 1
ATOM 1705 N N . ARG A 1 223 ? 3.418 -11.271 -6.889 1.00 89.50 223 ARG A N 1
ATOM 1706 C CA . ARG A 1 223 ? 2.330 -11.951 -7.606 1.00 89.50 223 ARG A CA 1
ATOM 1707 C C . ARG A 1 223 ? 0.964 -11.376 -7.227 1.00 89.50 223 ARG A C 1
ATOM 1709 O O . ARG A 1 223 ? 0.220 -10.949 -8.099 1.00 89.50 223 ARG A O 1
ATOM 1716 N N . ALA A 1 224 ? 0.683 -11.271 -5.929 1.00 89.94 224 ALA A N 1
ATOM 1717 C CA . ALA A 1 224 ? -0.580 -10.728 -5.440 1.00 89.94 224 ALA A CA 1
ATOM 1718 C C . ALA A 1 224 ? -0.800 -9.267 -5.874 1.00 89.94 224 ALA A C 1
ATOM 1720 O O . ALA A 1 224 ? -1.907 -8.883 -6.241 1.00 89.94 224 ALA A O 1
ATOM 1721 N N . VAL A 1 225 ? 0.258 -8.452 -5.879 1.00 88.44 225 VAL A N 1
ATOM 1722 C CA . VAL A 1 225 ? 0.203 -7.070 -6.369 1.00 88.44 225 VAL A CA 1
ATOM 1723 C C . VAL A 1 225 ? -0.095 -7.013 -7.869 1.00 88.44 225 VAL A C 1
ATOM 1725 O O . VAL A 1 225 ? -0.909 -6.186 -8.277 1.00 88.44 225 VAL A O 1
ATOM 1728 N N . ALA A 1 226 ? 0.526 -7.867 -8.688 1.00 88.44 226 ALA A N 1
ATOM 1729 C CA . ALA A 1 226 ? 0.254 -7.931 -10.125 1.00 88.44 226 ALA A CA 1
ATOM 1730 C C . ALA A 1 226 ? -1.205 -8.325 -10.402 1.00 88.44 226 ALA A C 1
ATOM 1732 O O . ALA A 1 226 ? -1.915 -7.596 -11.097 1.00 88.44 226 ALA A O 1
ATOM 1733 N N . ASP A 1 227 ? -1.665 -9.412 -9.777 1.00 87.62 227 ASP A N 1
ATOM 1734 C CA . ASP A 1 227 ? -3.012 -9.971 -9.955 1.00 87.62 227 ASP A CA 1
ATOM 1735 C C . ASP A 1 227 ? -4.118 -8.990 -9.540 1.00 87.62 227 ASP A C 1
ATOM 1737 O O . ASP A 1 227 ? -5.235 -9.031 -10.055 1.00 87.62 227 ASP A O 1
ATOM 1741 N N . GLN A 1 228 ? -3.815 -8.093 -8.600 1.00 87.25 228 GLN A N 1
ATOM 1742 C CA . GLN A 1 228 ? -4.750 -7.099 -8.082 1.00 87.25 228 GLN A CA 1
ATOM 1743 C C . GLN A 1 228 ? -4.495 -5.694 -8.639 1.00 87.25 228 GLN A C 1
ATOM 1745 O O . GLN A 1 228 ? -4.913 -4.723 -8.029 1.00 87.25 228 GLN A O 1
ATOM 1750 N N . GLY A 1 229 ? -3.804 -5.535 -9.771 1.00 85.94 229 GLY A N 1
ATOM 1751 C CA . GLY A 1 229 ? -3.644 -4.224 -10.419 1.00 85.94 229 GLY A CA 1
ATOM 1752 C C . GLY A 1 229 ? -2.804 -3.203 -9.636 1.00 85.94 229 GLY A C 1
ATOM 1753 O O . GLY A 1 229 ? -2.819 -2.013 -9.950 1.00 85.94 229 GLY A O 1
ATOM 1754 N N . GLY A 1 230 ? -2.016 -3.649 -8.657 1.00 88.44 230 GLY A N 1
ATOM 1755 C CA . GLY A 1 230 ? -1.195 -2.793 -7.799 1.00 88.44 230 GLY A CA 1
ATOM 1756 C C . GLY A 1 230 ? 0.072 -2.229 -8.437 1.00 88.44 230 GLY A C 1
ATOM 1757 O O . GLY A 1 230 ? 0.829 -1.518 -7.778 1.00 88.44 230 GLY A O 1
ATOM 1758 N N . ILE A 1 231 ? 0.288 -2.481 -9.729 1.00 92.50 231 ILE A N 1
ATOM 1759 C CA . ILE A 1 231 ? 1.388 -1.890 -10.501 1.00 92.50 231 ILE A CA 1
ATOM 1760 C C . ILE A 1 231 ? 1.259 -0.361 -10.562 1.00 92.50 231 ILE A C 1
ATOM 1762 O O . ILE A 1 231 ? 2.259 0.330 -10.387 1.00 92.50 231 ILE A O 1
ATOM 1766 N N . LEU A 1 232 ? 0.049 0.178 -10.756 1.00 90.62 232 LEU A N 1
ATOM 1767 C CA . LEU A 1 232 ? -0.174 1.628 -10.786 1.00 90.62 232 LEU A CA 1
ATOM 1768 C C . LEU A 1 232 ? 0.145 2.295 -9.428 1.00 90.62 232 LEU A C 1
ATOM 1770 O O . LEU A 1 232 ? 0.987 3.192 -9.418 1.00 90.62 232 LEU A O 1
ATOM 1774 N N . PRO A 1 233 ? -0.400 1.829 -8.284 1.00 90.31 233 PRO A N 1
ATOM 1775 C CA . PRO A 1 233 ? 0.014 2.301 -6.961 1.00 90.31 233 PRO A CA 1
ATOM 1776 C C . PRO A 1 233 ? 1.532 2.259 -6.730 1.00 90.31 233 PRO A C 1
ATOM 1778 O O . PRO A 1 233 ? 2.110 3.188 -6.171 1.00 90.31 233 PRO A O 1
ATOM 1781 N N . LEU A 1 234 ? 2.220 1.205 -7.189 1.00 92.62 234 LEU A N 1
ATOM 1782 C CA . LEU A 1 234 ? 3.680 1.126 -7.083 1.00 92.62 234 LEU A CA 1
ATOM 1783 C C . LEU A 1 234 ? 4.399 2.205 -7.902 1.00 92.62 234 LEU A C 1
ATOM 1785 O O . LEU A 1 234 ? 5.426 2.719 -7.453 1.00 92.62 234 LEU A O 1
ATOM 1789 N N . VAL A 1 235 ? 3.886 2.552 -9.085 1.00 93.38 235 VAL A N 1
ATOM 1790 C CA . VAL A 1 235 ? 4.430 3.659 -9.883 1.00 93.38 235 VAL A CA 1
ATOM 1791 C C . VAL A 1 235 ? 4.209 4.996 -9.171 1.00 93.38 235 VAL A C 1
ATOM 1793 O O . VAL A 1 235 ? 5.160 5.770 -9.080 1.00 93.38 235 VAL A O 1
ATOM 1796 N N . GLU A 1 236 ? 3.044 5.228 -8.558 1.00 90.81 236 GLU A N 1
ATOM 1797 C CA . GLU A 1 236 ? 2.799 6.428 -7.735 1.00 90.81 236 GLU A CA 1
ATOM 1798 C C . GLU A 1 236 ? 3.791 6.535 -6.560 1.00 90.81 236 GLU A C 1
ATOM 1800 O O . GLU A 1 236 ? 4.366 7.597 -6.319 1.00 90.81 236 GLU A O 1
ATOM 1805 N N . VAL A 1 237 ? 4.083 5.423 -5.868 1.00 91.75 237 VAL A N 1
ATOM 1806 C CA . VAL A 1 237 ? 5.109 5.386 -4.805 1.00 91.75 237 VAL A CA 1
ATOM 1807 C C . VAL A 1 237 ? 6.496 5.760 -5.342 1.00 91.75 237 VAL A C 1
ATOM 1809 O O . VAL A 1 237 ? 7.265 6.438 -4.661 1.00 91.75 237 VAL A O 1
ATOM 1812 N N . ILE A 1 238 ? 6.846 5.341 -6.561 1.00 93.88 238 ILE A N 1
ATOM 1813 C CA . ILE A 1 238 ? 8.124 5.699 -7.201 1.00 93.88 238 ILE A CA 1
ATOM 1814 C C . ILE A 1 238 ? 8.155 7.183 -7.600 1.00 93.88 238 ILE A C 1
ATOM 1816 O O . ILE A 1 238 ? 9.227 7.798 -7.635 1.00 93.88 238 ILE A O 1
ATOM 1820 N N . GLU A 1 239 ? 7.002 7.767 -7.910 1.00 90.50 239 GLU A N 1
ATOM 1821 C CA . GLU A 1 239 ? 6.886 9.160 -8.327 1.00 90.50 239 GLU A CA 1
ATOM 1822 C C . GLU A 1 239 ? 6.986 10.142 -7.164 1.00 90.50 239 GLU A C 1
ATOM 1824 O O . GLU A 1 239 ? 7.776 11.091 -7.250 1.00 90.50 239 GLU A O 1
ATOM 1829 N N . GLU A 1 240 ? 6.232 9.878 -6.095 1.00 87.69 240 GLU A N 1
ATOM 1830 C CA . GLU A 1 240 ? 5.979 10.814 -4.993 1.00 87.69 240 GLU A CA 1
ATOM 1831 C C . GLU A 1 240 ? 6.572 10.368 -3.647 1.00 87.69 240 GLU A C 1
ATOM 1833 O O . GLU A 1 240 ? 6.610 11.145 -2.690 1.00 87.69 240 GLU A O 1
ATOM 1838 N N . GLY A 1 241 ? 7.039 9.122 -3.550 1.00 86.94 241 GLY A N 1
ATOM 1839 C CA . GLY A 1 241 ? 7.489 8.533 -2.296 1.00 86.94 241 GLY A CA 1
ATOM 1840 C C . GLY A 1 241 ? 8.805 9.100 -1.757 1.00 86.94 241 GLY A C 1
ATOM 1841 O O . GLY A 1 241 ? 9.584 9.780 -2.432 1.00 86.94 241 GLY A O 1
ATOM 1842 N N . SER A 1 242 ? 9.096 8.756 -0.501 1.00 87.56 242 SER A N 1
ATOM 1843 C CA . SER A 1 242 ? 10.382 9.061 0.129 1.00 87.56 242 SER A CA 1
ATOM 1844 C C . SER A 1 242 ? 11.543 8.375 -0.610 1.00 87.56 242 SER A C 1
ATOM 1846 O O . SER A 1 242 ? 11.369 7.380 -1.311 1.00 87.56 242 SER A O 1
ATOM 1848 N N . LYS A 1 243 ? 12.783 8.815 -0.368 1.00 89.06 243 LYS A N 1
ATOM 1849 C CA . LYS A 1 243 ? 13.976 8.142 -0.911 1.00 89.06 243 LYS A CA 1
ATOM 1850 C C . LYS A 1 243 ? 14.011 6.632 -0.615 1.00 89.06 243 LYS A C 1
ATOM 1852 O O . LYS A 1 243 ? 14.441 5.881 -1.492 1.00 89.06 243 LYS A O 1
ATOM 1857 N N . ARG A 1 244 ? 13.579 6.207 0.581 1.00 89.25 244 ARG A N 1
ATOM 1858 C CA . ARG A 1 244 ? 13.535 4.791 0.994 1.00 89.25 244 ARG A CA 1
ATOM 1859 C C . ARG A 1 244 ? 12.388 4.053 0.314 1.00 89.25 244 ARG A C 1
ATOM 1861 O O . ARG A 1 244 ? 12.613 2.982 -0.246 1.00 89.25 244 ARG A O 1
ATOM 1868 N N . ALA A 1 245 ? 11.202 4.658 0.299 1.00 88.50 245 ALA A N 1
ATOM 1869 C CA . ALA A 1 245 ? 10.033 4.095 -0.361 1.00 88.50 245 ALA A CA 1
ATOM 1870 C C . ALA A 1 245 ? 10.256 3.921 -1.869 1.00 88.50 245 ALA A C 1
ATOM 1872 O O . ALA A 1 245 ? 9.987 2.849 -2.397 1.00 88.50 245 ALA A O 1
ATOM 1873 N N . VAL A 1 246 ? 10.855 4.907 -2.546 1.00 92.56 246 VAL A N 1
ATOM 1874 C CA . VAL A 1 246 ? 11.236 4.820 -3.966 1.00 92.56 246 VAL A CA 1
ATOM 1875 C C . VAL A 1 246 ? 12.235 3.687 -4.196 1.00 92.56 246 VAL A C 1
ATOM 1877 O O . VAL A 1 246 ? 12.109 2.933 -5.156 1.00 92.56 246 VAL A O 1
ATOM 1880 N N . GLU A 1 247 ? 13.237 3.533 -3.327 1.00 91.81 247 GLU A N 1
ATOM 1881 C CA . GLU A 1 247 ? 14.216 2.449 -3.449 1.00 91.81 247 GLU A CA 1
ATOM 1882 C C . GLU A 1 247 ? 13.565 1.065 -3.328 1.00 91.81 247 GLU A C 1
ATOM 1884 O O . GLU A 1 247 ? 13.868 0.175 -4.128 1.00 91.81 247 GLU A O 1
ATOM 1889 N N . ALA A 1 248 ? 12.663 0.890 -2.361 1.00 89.56 248 ALA A N 1
ATOM 1890 C CA . ALA A 1 248 ? 11.927 -0.354 -2.181 1.00 89.56 248 ALA A CA 1
ATOM 1891 C C . ALA A 1 248 ? 10.906 -0.591 -3.309 1.00 89.56 248 ALA A C 1
ATOM 1893 O O . ALA A 1 248 ? 10.850 -1.691 -3.854 1.00 89.56 248 ALA A O 1
ATOM 1894 N N . GLY A 1 249 ? 10.177 0.443 -3.733 1.00 92.31 249 GLY A N 1
ATOM 1895 C CA . GLY A 1 249 ? 9.236 0.395 -4.853 1.00 92.31 249 GLY A CA 1
ATOM 1896 C C . GLY A 1 249 ? 9.916 -0.012 -6.160 1.00 92.31 249 GLY A C 1
ATOM 1897 O O . GLY A 1 249 ? 9.436 -0.908 -6.848 1.00 92.31 249 GLY A O 1
ATOM 1898 N N . LEU A 1 250 ? 11.098 0.542 -6.457 1.00 94.75 250 LEU A N 1
ATOM 1899 C CA . LEU A 1 250 ? 11.912 0.121 -7.603 1.00 94.75 250 LEU A CA 1
ATOM 1900 C C . LEU A 1 250 ? 12.338 -1.350 -7.513 1.00 94.75 250 LEU A C 1
ATOM 1902 O O . LEU A 1 250 ? 12.406 -2.020 -8.540 1.00 94.75 250 LEU A O 1
ATOM 1906 N N . ALA A 1 251 ? 12.641 -1.859 -6.315 1.00 91.62 251 ALA A N 1
ATOM 1907 C CA . ALA A 1 251 ? 12.995 -3.265 -6.129 1.00 91.62 251 ALA A CA 1
ATOM 1908 C C . ALA A 1 251 ? 11.789 -4.193 -6.353 1.00 91.62 251 ALA A C 1
ATOM 1910 O O . ALA A 1 251 ? 11.922 -5.211 -7.028 1.00 91.62 251 ALA A O 1
ATOM 1911 N N . ILE A 1 252 ? 10.610 -3.832 -5.842 1.00 92.94 252 ILE A N 1
ATOM 1912 C CA . ILE A 1 252 ? 9.366 -4.589 -6.053 1.00 92.94 252 ILE A CA 1
ATOM 1913 C C . ILE A 1 252 ? 8.996 -4.584 -7.545 1.00 92.94 252 ILE A C 1
ATOM 1915 O O . ILE A 1 252 ? 8.774 -5.644 -8.126 1.00 92.94 252 ILE A O 1
ATOM 1919 N N . LEU A 1 253 ? 9.025 -3.414 -8.192 1.00 94.62 253 LEU A N 1
ATOM 1920 C CA . LEU A 1 253 ? 8.704 -3.267 -9.614 1.00 94.62 253 LEU A CA 1
ATOM 1921 C C . LEU A 1 253 ? 9.715 -3.981 -10.530 1.00 94.62 253 LE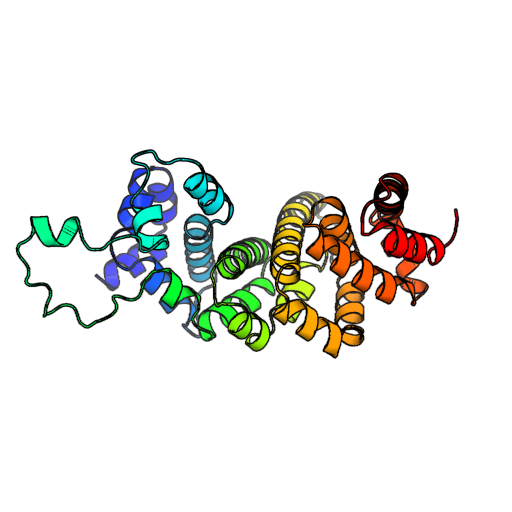U A C 1
ATOM 1923 O O . LEU A 1 253 ? 9.337 -4.498 -11.576 1.00 94.62 253 LEU A O 1
ATOM 1927 N N . PHE A 1 254 ? 10.985 -4.069 -10.124 1.00 94.00 254 PHE A N 1
ATOM 1928 C CA . PHE A 1 254 ? 11.991 -4.883 -10.813 1.00 94.00 254 PHE A CA 1
ATOM 1929 C C . PHE A 1 254 ? 11.721 -6.385 -10.703 1.00 94.00 254 PHE A C 1
ATOM 1931 O O . PHE A 1 254 ? 11.885 -7.099 -11.684 1.00 94.00 254 PHE A O 1
ATOM 1938 N N . ASN A 1 255 ? 11.288 -6.880 -9.542 1.00 93.44 255 ASN A N 1
ATOM 1939 C CA . ASN A 1 255 ? 10.891 -8.286 -9.426 1.00 93.44 255 ASN A CA 1
ATOM 1940 C C . ASN A 1 255 ? 9.672 -8.589 -10.307 1.00 93.44 255 ASN A C 1
ATOM 1942 O O . ASN A 1 255 ? 9.653 -9.611 -10.985 1.00 93.44 255 ASN A O 1
ATOM 1946 N N . LEU A 1 256 ? 8.698 -7.675 -10.355 1.00 93.06 256 LEU A N 1
ATOM 1947 C CA . LEU A 1 256 ? 7.545 -7.772 -11.253 1.00 93.06 256 LEU A CA 1
ATOM 1948 C C . LEU A 1 256 ? 7.952 -7.818 -12.730 1.00 93.06 256 LEU A C 1
ATOM 1950 O O . LEU A 1 256 ? 7.385 -8.602 -13.486 1.00 93.06 256 LEU A O 1
ATOM 1954 N N . SER A 1 257 ? 8.944 -7.021 -13.142 1.00 94.94 257 SER A N 1
ATOM 1955 C CA . SER A 1 257 ? 9.414 -6.981 -14.532 1.00 94.94 257 SER A CA 1
ATOM 1956 C C . SER A 1 257 ? 10.240 -8.198 -14.956 1.00 94.94 257 SER A C 1
ATOM 1958 O O . SER A 1 257 ? 10.584 -8.309 -16.132 1.00 94.94 257 SER A O 1
ATOM 1960 N N . MET A 1 258 ? 10.570 -9.119 -14.046 1.00 92.56 258 MET A N 1
ATOM 1961 C CA . MET A 1 258 ? 11.156 -10.409 -14.433 1.00 92.56 258 MET A CA 1
ATOM 1962 C C . MET A 1 258 ? 10.143 -11.309 -15.145 1.00 92.56 258 MET A C 1
ATOM 1964 O O . MET A 1 258 ? 10.550 -12.197 -15.891 1.00 92.56 258 MET A O 1
ATOM 1968 N N . ASP A 1 259 ? 8.850 -11.047 -14.959 1.00 92.25 259 ASP A N 1
ATOM 1969 C CA . ASP A 1 259 ? 7.778 -11.653 -15.735 1.00 92.25 259 ASP A CA 1
ATOM 1970 C C . ASP A 1 259 ? 7.377 -10.728 -16.896 1.00 92.25 259 ASP A C 1
ATOM 1972 O O . ASP A 1 259 ? 7.016 -9.563 -16.697 1.00 92.25 259 ASP A O 1
ATOM 1976 N N . ALA A 1 260 ? 7.458 -11.247 -18.122 1.00 92.44 260 ALA A N 1
ATOM 1977 C CA . ALA A 1 260 ? 7.148 -10.493 -19.331 1.00 92.44 260 ALA A CA 1
ATOM 1978 C C . ALA A 1 260 ? 5.657 -10.133 -19.443 1.00 92.44 260 ALA A C 1
ATOM 1980 O O . ALA A 1 260 ? 5.323 -9.129 -20.075 1.00 92.44 260 ALA A O 1
ATOM 1981 N N . GLU A 1 261 ? 4.766 -10.892 -18.796 1.00 92.19 261 GLU A N 1
ATOM 1982 C CA . GLU A 1 261 ? 3.326 -10.604 -18.783 1.00 92.19 261 GLU A CA 1
ATOM 1983 C C . GLU A 1 261 ? 3.023 -9.264 -18.091 1.00 92.19 261 GLU A C 1
ATOM 1985 O O . GLU A 1 261 ? 2.111 -8.535 -18.488 1.00 92.19 261 GLU A O 1
ATOM 1990 N N . ASN A 1 262 ? 3.868 -8.861 -17.136 1.00 93.31 262 ASN A N 1
ATOM 1991 C CA . ASN A 1 262 ? 3.720 -7.600 -16.412 1.00 93.31 262 ASN A CA 1
ATOM 1992 C C . ASN A 1 262 ? 4.215 -6.379 -17.200 1.00 93.31 262 ASN A C 1
ATOM 1994 O O . ASN A 1 262 ? 3.882 -5.246 -16.848 1.00 93.31 262 ASN A O 1
ATOM 1998 N N . HIS A 1 263 ? 5.008 -6.555 -18.264 1.00 94.44 263 HIS A N 1
ATOM 1999 C CA . HIS A 1 263 ? 5.663 -5.437 -18.960 1.00 94.44 263 HIS A CA 1
ATOM 2000 C C . HIS A 1 263 ? 4.665 -4.426 -19.520 1.00 94.44 263 HIS A C 1
ATOM 2002 O O . HIS A 1 263 ? 4.844 -3.221 -19.338 1.00 94.44 263 HIS A O 1
ATOM 2008 N N . ALA A 1 264 ? 3.598 -4.905 -20.164 1.00 92.88 264 ALA A N 1
ATOM 2009 C CA . ALA A 1 264 ? 2.567 -4.040 -20.730 1.00 92.88 264 ALA A CA 1
ATOM 2010 C C . ALA A 1 264 ? 1.872 -3.204 -19.644 1.00 92.88 264 ALA A C 1
ATOM 2012 O O . ALA A 1 264 ? 1.690 -2.001 -19.825 1.00 92.88 264 ALA A O 1
ATOM 2013 N N . ALA A 1 265 ? 1.558 -3.814 -18.498 1.00 91.75 265 ALA A N 1
ATOM 2014 C CA . ALA A 1 265 ? 0.938 -3.129 -17.368 1.00 91.75 265 ALA A CA 1
ATOM 2015 C C . ALA A 1 265 ? 1.880 -2.096 -16.728 1.00 91.75 265 ALA A C 1
ATOM 2017 O O . ALA A 1 265 ? 1.454 -0.980 -16.439 1.00 91.75 265 ALA A O 1
ATOM 2018 N N . ILE A 1 266 ? 3.172 -2.413 -16.578 1.00 93.62 266 ILE A N 1
ATOM 2019 C CA . ILE A 1 266 ? 4.189 -1.477 -16.064 1.00 93.62 266 ILE A CA 1
ATOM 2020 C C . ILE A 1 266 ? 4.324 -0.251 -16.978 1.00 93.62 266 ILE A C 1
ATOM 2022 O O . ILE A 1 266 ? 4.425 0.882 -16.503 1.00 93.62 266 ILE A O 1
ATOM 2026 N N . ILE A 1 267 ? 4.305 -0.458 -18.297 1.00 93.69 267 ILE A N 1
ATOM 2027 C CA . ILE A 1 267 ? 4.370 0.633 -19.277 1.00 93.69 267 ILE A CA 1
ATOM 2028 C C . ILE A 1 267 ? 3.083 1.464 -19.245 1.00 93.69 267 ILE A C 1
ATOM 2030 O O . ILE A 1 267 ? 3.159 2.692 -19.191 1.00 93.69 267 ILE A O 1
ATOM 2034 N N . ALA A 1 268 ? 1.918 0.810 -19.238 1.00 90.69 268 ALA A N 1
ATOM 2035 C CA . ALA A 1 268 ? 0.612 1.467 -19.199 1.00 90.69 268 ALA A CA 1
ATOM 2036 C C . ALA A 1 268 ? 0.394 2.279 -17.913 1.00 90.69 268 ALA A C 1
ATOM 2038 O O . ALA A 1 268 ? -0.232 3.334 -17.960 1.00 90.69 268 ALA A O 1
ATOM 2039 N N . ALA A 1 269 ? 0.968 1.836 -16.792 1.00 90.00 269 ALA A N 1
ATOM 2040 C CA . ALA A 1 269 ? 0.964 2.558 -15.523 1.00 90.00 269 ALA A CA 1
ATOM 2041 C C . ALA A 1 269 ? 1.848 3.821 -15.519 1.00 90.00 269 ALA A C 1
ATOM 2043 O O . ALA A 1 269 ? 1.884 4.526 -14.519 1.00 90.00 269 ALA A O 1
ATOM 2044 N N . GLY A 1 270 ? 2.575 4.120 -16.604 1.00 91.88 270 GLY A N 1
ATOM 2045 C CA . GLY A 1 270 ? 3.383 5.338 -16.709 1.00 91.88 270 GLY A CA 1
ATOM 2046 C C . GLY A 1 270 ? 4.792 5.226 -16.121 1.00 91.88 270 GLY A C 1
ATOM 2047 O O . GLY A 1 270 ? 5.454 6.243 -15.921 1.00 91.88 270 GLY A O 1
ATOM 2048 N N . ALA A 1 271 ? 5.317 4.014 -15.901 1.00 94.06 271 ALA A N 1
ATOM 2049 C CA . ALA A 1 271 ? 6.634 3.844 -15.281 1.00 94.06 271 ALA A CA 1
ATOM 2050 C C . ALA A 1 271 ? 7.790 4.458 -16.102 1.00 94.06 271 ALA A C 1
ATOM 2052 O O . ALA A 1 271 ? 8.757 4.959 -15.529 1.00 94.06 271 ALA A O 1
ATOM 2053 N N . ILE A 1 272 ? 7.727 4.441 -17.443 1.00 95.25 272 ILE A N 1
ATOM 2054 C CA . ILE A 1 272 ? 8.850 4.867 -18.306 1.00 95.25 272 ILE A CA 1
ATOM 2055 C C . ILE A 1 272 ? 9.265 6.335 -18.066 1.00 95.25 272 ILE A C 1
ATOM 2057 O O . ILE A 1 272 ? 10.456 6.561 -17.811 1.00 95.25 272 ILE A O 1
ATOM 2061 N N . PRO A 1 273 ? 8.364 7.340 -18.145 1.00 94.44 273 PRO A N 1
ATOM 2062 C CA . PRO A 1 273 ? 8.698 8.731 -17.824 1.00 94.44 273 PRO A CA 1
ATOM 2063 C C . PRO A 1 273 ? 9.384 8.893 -16.462 1.00 94.44 273 PRO A C 1
ATOM 2065 O O . PRO A 1 273 ? 10.414 9.566 -16.354 1.00 94.44 273 PRO A O 1
ATOM 2068 N N . SER A 1 274 ? 8.865 8.213 -15.444 1.00 92.69 274 SER A N 1
ATOM 2069 C CA . SER A 1 274 ? 9.335 8.315 -14.062 1.00 92.69 274 SER A CA 1
ATOM 2070 C C . SER A 1 274 ? 10.706 7.674 -13.868 1.00 92.69 274 SER A C 1
ATOM 2072 O O . SER A 1 274 ? 11.598 8.284 -13.272 1.00 92.69 274 SER A O 1
ATOM 2074 N N . LEU A 1 275 ? 10.952 6.518 -14.487 1.00 95.44 275 LEU A N 1
ATOM 2075 C CA . LEU A 1 275 ? 12.274 5.891 -14.514 1.00 95.44 275 LEU A CA 1
ATOM 2076 C C . LEU A 1 275 ? 13.303 6.758 -15.244 1.00 95.44 275 LEU A C 1
ATOM 2078 O O . LEU A 1 275 ? 14.412 6.938 -14.740 1.00 95.44 275 LEU A O 1
ATOM 2082 N N . ARG A 1 276 ? 12.948 7.350 -16.393 1.00 95.25 276 ARG A N 1
ATOM 2083 C CA . ARG A 1 276 ? 13.841 8.270 -17.119 1.00 95.25 276 ARG A CA 1
ATOM 2084 C C . ARG A 1 276 ? 14.211 9.477 -16.263 1.00 95.25 276 ARG A C 1
ATOM 2086 O O . ARG A 1 276 ? 15.390 9.811 -16.180 1.00 95.25 276 ARG A O 1
ATOM 2093 N N . ARG A 1 277 ? 13.240 10.088 -15.577 1.00 94.81 277 ARG A N 1
ATOM 2094 C CA . ARG A 1 277 ? 13.482 11.203 -14.646 1.00 94.81 277 ARG A CA 1
ATOM 2095 C C . ARG A 1 277 ? 14.481 10.824 -13.547 1.00 94.81 277 ARG A C 1
ATOM 2097 O O . ARG A 1 277 ? 15.407 11.589 -13.285 1.00 94.81 277 ARG A O 1
ATOM 2104 N N . ILE A 1 278 ? 14.331 9.647 -12.935 1.00 94.00 278 ILE A N 1
ATOM 2105 C CA . ILE A 1 278 ? 15.238 9.163 -11.876 1.00 94.00 278 ILE A CA 1
ATOM 2106 C C . ILE A 1 278 ? 16.642 8.872 -12.424 1.00 94.00 278 ILE A C 1
ATOM 2108 O O . ILE A 1 278 ? 17.635 9.172 -11.766 1.00 94.00 278 ILE A O 1
ATOM 2112 N N . VAL A 1 279 ? 16.754 8.311 -13.631 1.00 94.81 279 VAL A N 1
ATOM 2113 C CA . VAL A 1 279 ? 18.059 8.076 -14.271 1.00 94.81 279 VAL A CA 1
ATOM 2114 C C . VAL A 1 279 ? 18.768 9.400 -14.568 1.00 94.81 279 VAL A C 1
ATOM 2116 O O . VAL A 1 279 ? 19.959 9.534 -14.290 1.00 94.81 279 VAL A O 1
ATOM 2119 N N . LEU A 1 280 ? 18.039 10.391 -15.088 1.00 94.00 280 LEU A N 1
ATOM 2120 C CA . LEU A 1 280 ? 18.592 11.697 -15.455 1.00 94.00 280 LEU A CA 1
ATOM 2121 C C . LEU A 1 280 ? 18.995 12.547 -14.248 1.00 94.00 280 LEU A C 1
ATOM 2123 O O . LEU A 1 280 ? 19.934 13.331 -14.357 1.00 94.00 280 LEU A O 1
ATOM 2127 N N . SER A 1 281 ? 18.336 12.381 -13.097 1.00 91.00 281 SER A N 1
ATOM 2128 C CA . SER A 1 281 ? 18.718 13.094 -11.872 1.00 91.00 281 SER A CA 1
ATOM 2129 C C . SER A 1 281 ? 20.057 12.624 -11.293 1.00 91.00 281 SER A C 1
ATOM 2131 O O . SER A 1 281 ? 20.621 13.316 -10.449 1.00 91.00 281 SER A O 1
ATOM 2133 N N . GLN A 1 282 ? 20.555 11.450 -11.717 1.00 84.75 282 GLN A N 1
ATOM 2134 C CA . GLN A 1 282 ? 21.760 10.790 -11.191 1.00 84.75 282 GLN A CA 1
ATOM 2135 C C . GLN A 1 282 ? 21.762 10.645 -9.657 1.00 84.75 282 GLN A C 1
ATOM 2137 O O . GLN A 1 282 ? 22.812 10.527 -9.022 1.00 84.75 282 GLN A O 1
ATOM 2142 N N . GLY A 1 283 ? 20.573 10.628 -9.046 1.00 85.94 283 GLY A N 1
ATOM 2143 C CA . GLY A 1 283 ? 20.401 10.448 -7.610 1.00 85.94 283 GLY A CA 1
ATOM 2144 C C . GLY A 1 283 ? 20.666 9.006 -7.157 1.00 85.94 283 GLY A C 1
ATOM 2145 O O . GLY A 1 283 ? 20.800 8.107 -7.977 1.00 85.94 283 GLY A O 1
ATOM 2146 N N . PRO A 1 284 ? 20.685 8.725 -5.848 1.00 87.06 284 PRO A N 1
ATOM 2147 C CA . PRO A 1 284 ? 21.077 7.424 -5.284 1.00 87.06 284 PRO A CA 1
ATOM 2148 C C . PRO A 1 284 ? 20.366 6.191 -5.874 1.00 87.06 284 PRO A C 1
ATOM 2150 O O . PRO A 1 284 ? 20.915 5.092 -5.848 1.00 87.06 284 PRO A O 1
ATOM 2153 N N . GLN A 1 285 ? 19.155 6.355 -6.412 1.00 91.38 285 GLN A N 1
ATOM 2154 C CA . GLN A 1 285 ? 18.361 5.276 -6.998 1.00 91.38 285 GLN A CA 1
ATOM 2155 C C . GLN A 1 285 ? 18.595 5.059 -8.505 1.00 91.38 285 GLN A C 1
ATOM 2157 O O . GLN A 1 285 ? 18.066 4.090 -9.058 1.00 91.38 285 GLN A O 1
ATOM 2162 N N . TRP A 1 286 ? 19.389 5.907 -9.177 1.00 92.38 286 TRP A N 1
ATOM 2163 C CA . TRP A 1 286 ? 19.533 5.924 -10.643 1.00 92.38 286 TRP A CA 1
ATOM 2164 C C . TRP A 1 286 ? 19.909 4.554 -11.220 1.00 92.38 286 TRP A C 1
ATOM 2166 O O . TRP A 1 286 ? 19.369 4.142 -12.244 1.00 92.38 286 TRP A O 1
ATOM 2176 N N . MET A 1 287 ? 20.793 3.808 -10.548 1.00 92.94 287 MET A N 1
ATOM 2177 C CA . MET A 1 287 ? 21.273 2.518 -11.049 1.00 92.94 287 MET A CA 1
ATOM 2178 C C . MET A 1 287 ? 20.171 1.454 -11.054 1.00 92.94 287 MET A C 1
ATOM 2180 O O . MET A 1 287 ? 20.099 0.652 -11.985 1.00 92.94 287 MET A O 1
ATOM 2184 N N . ARG A 1 288 ? 19.294 1.449 -10.043 1.00 92.88 288 ARG A N 1
ATOM 2185 C CA . ARG A 1 288 ? 18.144 0.535 -10.002 1.00 92.88 288 ARG A CA 1
ATOM 2186 C C . ARG A 1 288 ? 17.108 0.916 -11.051 1.00 92.88 288 ARG A C 1
ATOM 2188 O O . ARG A 1 288 ? 16.669 0.044 -11.794 1.00 92.88 288 ARG A O 1
ATOM 2195 N N . ALA A 1 289 ? 16.802 2.208 -11.173 1.00 94.88 289 ALA A N 1
ATOM 2196 C CA . ALA A 1 289 ? 15.898 2.706 -12.205 1.00 94.88 289 ALA A CA 1
ATOM 2197 C C . ALA A 1 289 ? 16.398 2.358 -13.618 1.00 94.88 289 ALA A C 1
ATOM 2199 O O . ALA A 1 289 ? 15.619 1.896 -14.446 1.00 94.88 289 ALA A O 1
ATOM 2200 N N . LEU A 1 290 ? 17.705 2.482 -13.877 1.00 94.56 290 LEU A N 1
ATOM 2201 C CA . LEU A 1 290 ? 18.308 2.099 -15.154 1.00 94.56 290 LEU A CA 1
ATOM 2202 C C . LEU A 1 290 ? 18.207 0.592 -15.424 1.00 94.56 290 LEU A C 1
ATOM 2204 O O . LEU A 1 290 ? 17.942 0.196 -16.556 1.00 94.56 290 LEU A O 1
ATOM 2208 N N . ARG A 1 291 ? 18.429 -0.256 -14.411 1.00 93.88 291 ARG A N 1
ATOM 2209 C CA . ARG A 1 291 ? 18.281 -1.715 -14.554 1.00 93.88 291 ARG A CA 1
ATOM 2210 C C . ARG A 1 291 ? 16.844 -2.102 -14.893 1.00 93.88 291 ARG A C 1
ATOM 2212 O O . ARG A 1 291 ? 16.647 -2.867 -15.828 1.00 93.88 291 ARG A O 1
ATOM 2219 N N . LEU A 1 292 ? 15.865 -1.537 -14.186 1.00 95.31 292 LEU A N 1
ATOM 2220 C CA . LEU A 1 292 ? 14.448 -1.754 -14.475 1.00 95.31 292 LEU A CA 1
ATOM 2221 C C . LEU A 1 292 ? 14.081 -1.250 -15.875 1.00 95.31 292 LEU A C 1
ATOM 2223 O O . LEU A 1 292 ? 13.508 -2.002 -16.657 1.00 95.31 292 LEU A O 1
ATOM 2227 N N . LEU A 1 293 ? 14.500 -0.039 -16.246 1.00 95.06 293 LEU A N 1
ATOM 2228 C CA . LEU A 1 293 ? 14.243 0.507 -17.580 1.00 95.06 293 LEU A CA 1
ATOM 2229 C C . LEU A 1 293 ? 14.805 -0.387 -18.698 1.00 95.06 293 LEU A C 1
ATOM 2231 O O . LEU A 1 293 ? 14.178 -0.516 -19.740 1.00 95.06 293 LEU A O 1
ATOM 2235 N N . ARG A 1 294 ? 15.959 -1.030 -18.475 1.00 93.88 294 ARG A N 1
ATOM 2236 C CA . ARG A 1 294 ? 16.560 -1.994 -19.414 1.00 93.88 294 ARG A CA 1
ATOM 2237 C C . ARG A 1 294 ? 15.856 -3.352 -19.459 1.00 93.88 294 ARG A C 1
ATOM 2239 O O . ARG A 1 294 ? 16.064 -4.080 -20.420 1.00 93.88 294 ARG A O 1
ATOM 2246 N N . SER A 1 295 ? 15.098 -3.710 -18.421 1.00 93.25 295 SER A N 1
ATOM 2247 C CA . SER A 1 295 ? 14.329 -4.964 -18.384 1.00 93.25 295 SER A CA 1
ATOM 2248 C C . SER A 1 295 ? 13.000 -4.874 -19.134 1.00 93.25 295 SER A C 1
ATOM 2250 O O . SER A 1 295 ? 12.456 -5.900 -19.523 1.00 93.25 295 SER A O 1
ATOM 2252 N N . LEU A 1 296 ? 12.489 -3.657 -19.343 1.00 93.56 296 LEU A N 1
ATOM 2253 C CA . LEU A 1 296 ? 11.264 -3.414 -20.097 1.00 93.56 296 LEU A CA 1
ATOM 2254 C C . LEU A 1 296 ? 11.563 -3.374 -21.603 1.00 93.56 296 LEU A C 1
ATOM 2256 O O . LEU A 1 296 ? 12.647 -2.932 -21.998 1.00 93.56 296 LEU A O 1
ATOM 2260 N N . PRO A 1 297 ? 10.616 -3.795 -22.458 1.00 88.62 297 PRO A N 1
ATOM 2261 C CA . PRO A 1 297 ? 10.800 -3.757 -23.897 1.00 88.62 297 PRO A CA 1
ATOM 2262 C C . PRO A 1 297 ? 10.974 -2.308 -24.354 1.00 88.62 297 PRO A C 1
ATOM 2264 O O . PRO A 1 297 ? 10.215 -1.412 -23.978 1.00 88.62 297 PRO A O 1
ATOM 2267 N N . THR A 1 298 ? 11.997 -2.074 -25.170 1.00 69.31 298 THR A N 1
ATOM 2268 C CA . THR A 1 298 ? 12.197 -0.793 -25.847 1.00 69.31 298 THR A CA 1
ATOM 2269 C C . THR A 1 298 ? 11.101 -0.608 -26.890 1.00 69.31 298 THR A C 1
ATOM 2271 O O . THR A 1 298 ? 11.024 -1.410 -27.821 1.00 69.31 298 THR A O 1
ATOM 2274 N N . GLN A 1 299 ? 10.269 0.425 -26.726 1.00 55.06 299 GLN A N 1
ATOM 2275 C CA . GLN A 1 299 ? 9.484 0.980 -27.834 1.00 55.06 299 GLN A CA 1
ATOM 2276 C C . GLN A 1 299 ? 10.390 1.781 -28.767 1.00 55.06 299 GLN A C 1
ATOM 2278 O O . GLN A 1 299 ? 11.284 2.489 -28.239 1.00 55.06 299 GLN A O 1
#

Radius of gyration: 22.13 Å; Cα contacts (8 Å, |Δi|>4): 289; chains: 1; bounding box: 53×43×73 Å

InterPro domains:
  IPR000225 Armadillo [PS50176] (229-271)
  IPR000225 Armadillo [SM00185] (20-62)
  IPR000225 Armadillo [SM00185] (106-145)
  IPR000225 Armadillo [SM00185] (218-258)
  IPR011989 Armadillo-like helical [G3DSA:1.25.10.10] (12-291)
  IPR016024 Armadillo-type fold [SSF48371] (25-284)

Nearest PDB structures (foldseek):
  3bct-assembly1_A  TM=4.024E-01  e=2.712E-04  Mus musculus
  1g3j-assembly2_C  TM=3.974E-01  e=2.598E-04  Homo sapiens
  9cpc-assembly1_1B  TM=5.222E-01  e=1.891E-01  Sus scrofa
  8aaf-assembly1_e  TM=1.740E-01  e=1.561E+00  Saccharomyces cerevisiae

pLDDT: mean 72.85, std 21.65, range [33.97, 95.44]

Foldseek 3Di:
DVVVVVVCLVVVVVVVLVVDPVVLVVCVPDDNLVVLLVQLLDPDDPPSSVLVSLVNLLVLLAPVVVVVVVPDPDPDDPSCVLVPVPDPPPPCVVVVDDPPPPPDPPQGSLNSCLPLSSLLSLLVLLLDDLSSVLSSLRNLLSNLVDPPRLVSCVVSPVLSSLLSLQALPPDPPVPDPDDPPVVVVSVVSNVSSLVSSLSSLLSLLVDPVSLVSCVVVLVVSLVSCQVRNVLLSLLVCLQPHDPRSVLSSLVSLQVNLVDVVCQVSNVVSPNQVSLVVLLVVVDPCNVSSVSSNVSHDDD

Mean predicted aligned error: 13.21 Å

Organism: NCBI:txid261450

Sequence (299 aa):
MLNWLHIMLLRGFLSGLLLSLDAATMFEAEGAVYHLVNTLKGKEIPENLLEKTVNILARILDPGKEMKLKFYDGPVNGLAKLLYGTGSASAAKALGENPDDVEGSKATARDYVLDSGVISRFIEIMKTSPNLQRKAASILEYIATIEPCMDELIAADIESGLVAAFHPRCSNDLENGRERQHQELSSLEAGPTISAASRLLTKLLDSEQFRVSINSRIVDFTRAVADQGGILPLVEVIEEGSKRAVEAGLAILFNLSMDAENHAAIIAAGAIPSLRRIVLSQGPQWMRALRLLRSLPTQ

Solvent-accessible surface area (backbone atoms only — not comparable to full-atom values): 16949 Å² total; per-residue (Å²): 110,74,66,55,56,55,49,38,66,73,67,54,54,55,74,71,49,67,74,44,82,65,43,57,61,62,49,66,64,86,52,48,63,53,53,49,52,56,55,66,69,48,93,81,63,60,65,72,57,47,49,55,45,48,54,53,46,34,69,70,43,34,52,74,58,55,60,60,57,78,75,49,95,58,101,69,58,70,66,55,57,62,71,63,69,73,68,83,68,71,62,45,74,75,71,76,61,68,86,86,76,74,87,64,87,76,78,43,74,63,61,58,58,64,33,55,70,48,47,33,46,37,34,53,40,17,61,54,56,72,78,48,17,32,35,28,30,36,33,50,33,29,47,63,70,45,86,92,39,64,68,48,41,58,76,46,43,46,65,62,21,49,34,47,44,30,38,73,84,72,79,80,73,91,81,65,101,78,68,86,76,57,59,59,57,53,61,63,53,47,55,64,26,33,53,28,40,23,51,28,51,26,51,44,41,62,35,66,69,51,44,54,54,46,63,77,43,41,72,61,51,41,50,48,25,57,80,21,52,26,52,41,39,42,36,50,20,50,70,73,37,51,78,55,14,23,50,51,32,52,53,52,54,37,61,43,44,73,40,73,83,42,39,64,55,43,52,73,46,50,38,60,68,53,33,51,52,41,38,74,66,68,45,98,56,17,68,59,33,47,53,42,60,68,61,42,86,84,128

Secondary structure (DSSP, 8-state):
-HHHHHHHHHTTHHHHHTTSHHHHHHHTTTTHHHHHHHHHT-S---HHHHHHHHHHHHHHS-HHHHHHHTS--SS--HHHHHHH---THHHHHHHT--TTS--S----HHHHHT-HHHHHHHHHHHTS-HHHHHHHHHHHHHHTTSSS-HHHHHHTTHHHHHHHHH----------S--TTTHHHHHHHHHHHHHHHHHHHHHHHTSHHHHHHHHHTHHHHHHHHHHTTTHHHHHHHHHHS-HHHHHHHHHHHHHHTTSGGGHHHHHHTTHHHHHHHHHHTT-TTHHHHHHHHHHSPP-